Protein AF-0000000074163411 (afdb_homodimer)

Sequence (350 aa):
MPPICDAILRRRAIKQYTKESVSIEAIEYLRKVAVAIPTGHNTRHTEFAFVTNPRIIKTISQAKGEKAEYMQHAKLLIVVMGIQNDGVTSIATDMSIAAAMIQLACSDFGLACSWEQFYGRKNVYGEDSERIVLDVLRLLNSPNRRVLCALAIGYPAVQMPPADMHENGRIYMIEMPPICDAILRRRAIKQYTKESVSIEAIEYLRKVAVAIPTGHNTRHTEFAFVTNPRIIKTISQAKGEKAEYMQHAKLLIVVMGIQNDGVTSIATDMSIAAAMIQLACSDFGLACSWEQFYGRKNVYGEDSERIVLDVLRLLNSPNRRVLCALAIGYPAVQMPPADMHENGRIYMIE

Foldseek 3Di:
DPLLVVLVQQADQFLAFDQDADDPVLVVVLVVVLQVFADVVRPSFKDKDKDQDLVLQCQLLPLAHDVSNSLSSFRIKIWIKGFDDPPRPPGLVSSVSSLVVSQSSLVVRQKHKHKAFQFPHAHPVRHRSQCSNCVSVVNVPHVRMGTGIMIRMHHHPDGDGGDDDDCPVVDDDDD/DPLLVVLVQQADQFLAFDQDADDPVLVVVLVVVLQVFADVVRPSFKDKDKDQDLVLQCQLLPLAHDVSNSLSSFRIKIWIKGFDDPPRPQGLVSSVSSLVVSQSSLVVRQKHKHKAFQFPHAHPVRHRSQCSNCVSVVNVPHVRMGTGIMIGMHHHPDGDGGDDDDCPVVDDDDD

Solvent-accessible surface area (backbone atoms only — not comparable to full-atom values): 18616 Å² total; per-residue (Å²): 125,51,65,50,48,47,48,50,47,50,51,58,76,49,70,49,45,39,90,56,69,68,52,69,67,55,53,52,52,52,52,55,37,62,45,42,48,72,36,75,91,66,62,68,46,56,31,36,37,42,35,53,29,60,69,58,40,38,55,51,15,58,40,50,35,79,87,39,44,54,39,43,56,36,42,32,33,42,34,37,24,31,50,62,47,92,85,57,84,48,61,63,41,33,42,24,30,41,50,39,52,50,48,55,35,34,48,66,70,62,32,27,47,24,84,43,83,24,55,93,35,56,18,93,85,67,45,56,19,34,57,48,45,28,51,77,68,70,55,61,88,43,87,44,55,44,36,45,32,37,35,28,24,23,36,54,62,68,85,72,77,54,65,89,66,58,58,85,82,29,64,43,82,42,106,126,51,65,50,48,47,49,49,45,51,50,59,76,48,70,47,45,40,90,56,70,69,51,68,67,55,54,52,51,51,53,55,36,62,45,44,48,72,37,75,91,68,62,68,46,56,30,37,37,42,35,54,29,61,69,59,41,37,55,52,15,58,39,49,37,78,88,39,45,55,39,43,57,35,42,33,34,43,33,38,25,32,50,61,48,92,86,57,83,50,60,63,41,32,41,24,30,41,52,39,52,50,48,55,36,34,49,64,69,63,33,28,46,23,84,44,82,24,56,92,34,56,19,91,84,66,45,55,22,34,58,49,46,27,51,77,70,70,54,60,88,45,86,45,54,44,36,45,32,37,35,29,24,22,36,54,62,68,86,72,77,55,64,88,68,57,58,84,83,30,65,43,81,42,107

Secondary structure (DSSP, 8-state):
--HHHHHHHH------B-SPPPPHHHHHHHHHHHHHS--GGG---EEEEEE--HHHHHHHHTTT-GGGGGGGG-SEEEEEEEE--TT---HHHHHHHHHHHHHHHHGGGT-EEEEEE-TT-B-TTS-BHHHHHHHHTT-TT-TTEEEEEEEEEE-BSS--PPPPP--TT-EEEE-/--HHHHHHHH------B-SPPPPHHHHHHHHHHHHHS--GGG---EEEEEE--HHHHHHHHTTT-GGGGGGGG-SEEEEEEEE--TT---HHHHHHHHHHHHHHHHHTTT-EEEEEE-TT-B-TTS-BHHHHHHHHTT-TT-TTEEEEEEEEEE-BSS--PPPPP--TT-EEEE-

Structure (mmCIF, N/CA/C/O backbone):
data_AF-0000000074163411-model_v1
#
loop_
_entity.id
_entity.type
_entity.pdbx_description
1 polymer 'Nitroreductase family protein'
#
loop_
_atom_site.group_PDB
_atom_site.id
_atom_site.type_symbol
_atom_site.label_atom_id
_atom_site.label_alt_id
_atom_site.label_comp_id
_atom_site.label_asym_id
_atom_site.label_entity_id
_atom_site.label_seq_id
_atom_site.pdbx_PDB_ins_code
_atom_site.Cartn_x
_atom_site.Cartn_y
_atom_site.Cartn_z
_atom_site.occupancy
_atom_site.B_iso_or_equiv
_atom_site.auth_seq_id
_atom_site.auth_comp_id
_atom_site.auth_asym_id
_atom_site.auth_atom_id
_atom_site.pdbx_PDB_model_num
ATOM 1 N N . MET A 1 1 ? -18.203 -3.188 12.141 1 87.19 1 MET A N 1
ATOM 2 C CA . MET A 1 1 ? -16.828 -2.771 11.93 1 87.19 1 MET A CA 1
ATOM 3 C C . MET A 1 1 ? -16.641 -2.199 10.531 1 87.19 1 MET A C 1
ATOM 5 O O . MET A 1 1 ? -17.219 -2.697 9.562 1 87.19 1 MET A O 1
ATOM 9 N N . PRO A 1 2 ? -15.977 -1.047 10.367 1 95.94 2 PRO A N 1
ATOM 10 C CA . PRO A 1 2 ? -15.742 -0.497 9.031 1 95.94 2 PRO A CA 1
ATOM 11 C C . PRO A 1 2 ? -15.062 -1.492 8.094 1 95.94 2 PRO A C 1
ATOM 13 O O . PRO A 1 2 ? -14.078 -2.131 8.484 1 95.94 2 PRO A O 1
ATOM 16 N N . PRO A 1 3 ? -15.602 -1.728 6.93 1 97 3 PRO A N 1
ATOM 17 C CA . PRO A 1 3 ? -15.203 -2.859 6.094 1 97 3 PRO A CA 1
ATOM 18 C C . PRO A 1 3 ? -13.703 -2.871 5.797 1 97 3 PRO A C 1
ATOM 20 O O . PRO A 1 3 ? -13.086 -3.936 5.773 1 97 3 PRO A O 1
ATOM 23 N N . ILE A 1 4 ? -13.109 -1.772 5.484 1 98.44 4 ILE A N 1
ATOM 24 C CA . ILE A 1 4 ? -11.695 -1.737 5.121 1 98.44 4 ILE A CA 1
ATOM 25 C C . ILE A 1 4 ? -10.836 -1.976 6.359 1 98.44 4 ILE A C 1
ATOM 27 O O . ILE A 1 4 ? -9.875 -2.742 6.316 1 98.44 4 ILE A O 1
ATOM 31 N N . CYS A 1 5 ? -11.148 -1.343 7.488 1 97.94 5 CYS A N 1
ATOM 32 C CA . CYS A 1 5 ? -10.453 -1.613 8.742 1 97.94 5 CYS A CA 1
ATOM 33 C C . CYS A 1 5 ? -10.523 -3.094 9.094 1 97.94 5 CYS A C 1
ATOM 35 O O . CYS A 1 5 ? -9.523 -3.691 9.492 1 97.94 5 CYS A O 1
ATOM 37 N N . ASP A 1 6 ? -11.695 -3.629 8.883 1 97.06 6 ASP A N 1
ATOM 38 C CA . ASP A 1 6 ? -11.883 -5.047 9.18 1 97.06 6 ASP A CA 1
ATOM 39 C C . ASP A 1 6 ? -10.961 -5.91 8.312 1 97.06 6 ASP A C 1
ATOM 41 O O . ASP A 1 6 ? -10.344 -6.859 8.812 1 97.06 6 ASP A O 1
ATOM 45 N N . ALA A 1 7 ? -10.898 -5.602 7.02 1 97.56 7 ALA A N 1
ATOM 46 C CA . ALA A 1 7 ? -10.039 -6.344 6.098 1 97.56 7 ALA A CA 1
ATOM 47 C C . ALA A 1 7 ? -8.578 -6.285 6.543 1 97.56 7 ALA A C 1
ATOM 49 O O . ALA A 1 7 ? -7.863 -7.285 6.48 1 97.56 7 ALA A O 1
ATOM 50 N N . ILE A 1 8 ? -8.094 -5.109 7.008 1 97.56 8 ILE A N 1
ATOM 51 C CA . ILE A 1 8 ? -6.711 -4.938 7.441 1 97.56 8 ILE A CA 1
ATOM 52 C C . ILE A 1 8 ? -6.473 -5.723 8.727 1 97.56 8 ILE A C 1
ATOM 54 O O . ILE A 1 8 ? -5.465 -6.418 8.859 1 97.56 8 ILE A O 1
ATOM 58 N N . LEU A 1 9 ? -7.383 -5.703 9.648 1 95.88 9 LEU A N 1
ATOM 59 C CA . LEU A 1 9 ? -7.219 -6.316 10.961 1 95.88 9 LEU A CA 1
ATOM 60 C C . LEU A 1 9 ? -7.266 -7.84 10.859 1 95.88 9 LEU A C 1
ATOM 62 O O . LEU A 1 9 ? -6.641 -8.539 11.656 1 95.88 9 LEU A O 1
ATOM 66 N N . ARG A 1 10 ? -7.93 -8.336 9.844 1 95.06 10 ARG A N 1
ATOM 67 C CA . ARG A 1 10 ? -8.109 -9.781 9.727 1 95.06 10 ARG A CA 1
ATOM 68 C C . ARG A 1 10 ? -7.125 -10.367 8.719 1 95.06 10 ARG A C 1
ATOM 70 O O . ARG A 1 10 ? -7.059 -11.594 8.547 1 95.06 10 ARG A O 1
ATOM 77 N N . ARG A 1 11 ? -6.449 -9.508 8.07 1 94.81 11 ARG A N 1
ATOM 78 C CA . ARG A 1 11 ? -5.539 -9.969 7.023 1 94.81 11 ARG A CA 1
ATOM 79 C C . ARG A 1 11 ? -4.48 -10.906 7.594 1 94.81 11 ARG A C 1
ATOM 81 O O . ARG A 1 11 ? -3.895 -10.625 8.641 1 94.81 11 ARG A O 1
ATOM 88 N N . ARG A 1 12 ? -4.219 -11.992 6.914 1 95.56 12 ARG A N 1
ATOM 89 C CA . ARG A 1 12 ? -3.146 -12.953 7.148 1 95.56 12 ARG A CA 1
ATOM 90 C C . ARG A 1 12 ? -2.51 -13.398 5.836 1 95.56 12 ARG A C 1
ATOM 92 O O . ARG A 1 12 ? -3.178 -13.445 4.801 1 95.56 12 ARG A O 1
ATOM 99 N N . ALA A 1 13 ? -1.244 -13.672 5.945 1 95.31 13 ALA A N 1
ATOM 100 C CA . ALA A 1 13 ? -0.595 -14.281 4.785 1 95.31 13 ALA A CA 1
ATOM 101 C C . ALA A 1 13 ? -0.875 -15.781 4.723 1 95.31 13 ALA A C 1
ATOM 103 O O . ALA A 1 13 ? -0.043 -16.594 5.137 1 95.31 13 ALA A O 1
ATOM 104 N N . ILE A 1 14 ? -1.992 -16.094 4.25 1 97.25 14 ILE A N 1
ATOM 105 C CA . ILE A 1 14 ? -2.391 -17.484 4.078 1 97.25 14 ILE A CA 1
ATOM 106 C C . ILE A 1 14 ? -1.787 -18.047 2.791 1 97.25 14 ILE A C 1
ATOM 108 O O . ILE A 1 14 ? -2.049 -17.531 1.702 1 97.25 14 ILE A O 1
ATOM 112 N N . LYS A 1 15 ? -1.061 -19.141 2.922 1 97.44 15 LYS A N 1
ATOM 113 C CA . LYS A 1 15 ? -0.303 -19.656 1.785 1 97.44 15 LYS A CA 1
ATOM 114 C C . LYS A 1 15 ? -0.806 -21.031 1.371 1 97.44 15 LYS A C 1
ATOM 116 O O . LYS A 1 15 ? -0.132 -21.75 0.626 1 97.44 15 LYS A O 1
ATOM 121 N N . GLN A 1 16 ? -1.926 -21.406 1.931 1 98 16 GLN A N 1
ATOM 122 C CA . GLN A 1 16 ? -2.658 -22.609 1.547 1 98 16 GLN A CA 1
ATOM 123 C C . GLN A 1 16 ? -3.994 -22.25 0.899 1 98 16 GLN A C 1
ATOM 125 O O . GLN A 1 16 ? -4.816 -21.562 1.5 1 98 16 GLN A O 1
ATOM 130 N N . TYR A 1 17 ? -4.266 -22.859 -0.253 1 98.44 17 TYR A N 1
ATOM 131 C CA . TYR A 1 17 ? -5.441 -22.469 -1.025 1 98.44 17 TYR A CA 1
ATOM 132 C C . TYR A 1 17 ? -6.293 -23.672 -1.376 1 98.44 17 TYR A C 1
ATOM 134 O O . TYR A 1 17 ? -5.773 -24.797 -1.502 1 98.44 17 TYR A O 1
ATOM 142 N N . THR A 1 18 ? -7.539 -23.469 -1.469 1 98.5 18 THR A N 1
ATOM 143 C CA . THR A 1 18 ? -8.406 -24.516 -2.01 1 98.5 18 THR A CA 1
ATOM 144 C C . THR A 1 18 ? -8.164 -24.688 -3.506 1 98.5 18 THR A C 1
ATOM 146 O O . THR A 1 18 ? -7.379 -23.953 -4.105 1 98.5 18 THR A O 1
ATOM 149 N N . LYS A 1 19 ? -8.875 -25.656 -4.109 1 98 19 LYS A N 1
ATOM 150 C CA . LYS A 1 19 ? -8.727 -25.922 -5.539 1 98 19 LYS A CA 1
ATOM 151 C C . LYS A 1 19 ? -9.68 -25.047 -6.355 1 98 19 LYS A C 1
ATOM 153 O O . LYS A 1 19 ? -9.648 -25.078 -7.586 1 98 19 LYS A O 1
ATOM 158 N N . GLU A 1 20 ? -10.477 -24.266 -5.68 1 98.12 20 GLU A N 1
ATOM 159 C CA . GLU A 1 20 ? -11.453 -23.422 -6.359 1 98.12 20 GLU A CA 1
ATOM 160 C C . GLU A 1 20 ? -10.766 -22.297 -7.133 1 98.12 20 GLU A C 1
ATOM 162 O O . GLU A 1 20 ? -9.875 -21.625 -6.602 1 98.12 20 GLU A O 1
ATOM 167 N N . SER A 1 21 ? -11.148 -22.156 -8.414 1 98.19 21 SER A N 1
ATOM 168 C CA . SER A 1 21 ? -10.602 -21.078 -9.219 1 98.19 21 SER A CA 1
ATOM 169 C C . SER A 1 21 ? -11.117 -19.719 -8.734 1 98.19 21 SER A C 1
ATOM 171 O O . SER A 1 21 ? -12.227 -19.625 -8.203 1 98.19 21 SER A O 1
ATOM 173 N N . VAL A 1 22 ? -10.32 -18.688 -8.891 1 98.62 22 VAL A N 1
ATOM 174 C CA . VAL A 1 22 ? -10.789 -17.344 -8.617 1 98.62 22 VAL A CA 1
ATOM 175 C C . VAL A 1 22 ? -11.898 -16.969 -9.602 1 98.62 22 VAL A C 1
ATOM 177 O O . VAL A 1 22 ? -11.789 -17.219 -10.805 1 98.62 22 VAL A O 1
ATOM 180 N N . SER A 1 23 ? -12.93 -16.391 -9.117 1 98.25 23 SER A N 1
ATOM 181 C CA . SER A 1 23 ? -14.086 -16.094 -9.961 1 98.25 23 SER A CA 1
ATOM 182 C C . SER A 1 23 ? -13.734 -15.055 -11.023 1 98.25 23 SER A C 1
ATOM 184 O O . SER A 1 23 ? -12.883 -14.195 -10.805 1 98.25 23 SER A O 1
ATOM 186 N N . ILE A 1 24 ? -14.438 -15.109 -12.125 1 97.5 24 ILE A N 1
ATOM 187 C CA . ILE A 1 24 ? -14.258 -14.148 -13.211 1 97.5 24 ILE A CA 1
ATOM 188 C C . ILE A 1 24 ? -14.594 -12.742 -12.719 1 97.5 24 ILE A C 1
ATOM 190 O O . ILE A 1 24 ? -13.906 -11.781 -13.062 1 97.5 24 ILE A O 1
ATOM 194 N N . GLU A 1 25 ? -15.617 -12.672 -11.93 1 98 25 GLU A N 1
ATOM 195 C CA . GLU A 1 25 ? -16.016 -11.383 -11.359 1 98 25 GLU A CA 1
ATOM 196 C C . GLU A 1 25 ? -14.883 -10.766 -10.547 1 98 25 GLU A C 1
ATOM 198 O O . GLU A 1 25 ? -14.578 -9.586 -10.695 1 98 25 GLU A O 1
ATOM 203 N N . ALA A 1 26 ? -14.266 -11.555 -9.695 1 98.5 26 ALA A N 1
ATOM 204 C CA . ALA A 1 26 ? -13.148 -11.078 -8.883 1 98.5 26 ALA A CA 1
ATOM 205 C C . ALA A 1 26 ? -12 -10.594 -9.758 1 98.5 26 ALA A C 1
ATOM 207 O O . ALA A 1 26 ? -11.461 -9.5 -9.539 1 98.5 26 ALA A O 1
ATOM 208 N N . ILE A 1 27 ? -11.648 -11.352 -10.773 1 98.25 27 ILE A N 1
ATOM 209 C CA . ILE A 1 27 ? -10.547 -11.008 -11.656 1 98.25 27 ILE A CA 1
ATOM 210 C C . ILE A 1 27 ? -10.852 -9.695 -12.383 1 98.25 27 ILE A C 1
ATOM 212 O O . ILE A 1 27 ? -9.984 -8.828 -12.492 1 98.25 27 ILE A O 1
ATOM 216 N N . GLU A 1 28 ? -12.078 -9.531 -12.828 1 96.44 28 GLU A N 1
ATOM 217 C CA . GLU A 1 28 ? -12.469 -8.32 -13.539 1 96.44 28 GLU A CA 1
ATOM 218 C C . GLU A 1 28 ? -12.375 -7.094 -12.633 1 96.44 28 GLU A C 1
ATOM 220 O O . GLU A 1 28 ? -11.875 -6.047 -13.047 1 96.44 28 GLU A O 1
ATOM 225 N N . TYR A 1 29 ? -12.852 -7.23 -11.43 1 97.06 29 TYR A N 1
ATOM 226 C CA . TYR A 1 29 ? -12.773 -6.121 -10.484 1 97.06 29 TYR A CA 1
ATOM 227 C C . TYR A 1 29 ? -11.32 -5.805 -10.141 1 97.06 29 TYR A C 1
ATOM 229 O O . TYR A 1 29 ? -10.945 -4.637 -10.031 1 97.06 29 TYR A O 1
ATOM 237 N N . LEU A 1 30 ? -10.508 -6.836 -9.953 1 98.06 30 LEU A N 1
ATOM 238 C CA . LEU A 1 30 ? -9.102 -6.617 -9.625 1 98.06 30 LEU A CA 1
ATOM 239 C C . LEU A 1 30 ? -8.375 -5.93 -10.781 1 98.06 30 LEU A C 1
ATOM 241 O O . LEU A 1 30 ? -7.484 -5.105 -10.555 1 98.06 30 LEU A O 1
ATOM 245 N N . ARG A 1 31 ? -8.75 -6.227 -11.992 1 96.56 31 ARG A N 1
ATOM 246 C CA . ARG A 1 31 ? -8.211 -5.531 -13.156 1 96.56 31 ARG A CA 1
ATOM 247 C C . ARG A 1 31 ? -8.602 -4.059 -13.148 1 96.56 31 ARG A C 1
ATOM 249 O O . ARG A 1 31 ? -7.766 -3.188 -13.391 1 96.56 31 ARG A O 1
ATOM 256 N N . LYS A 1 32 ? -9.836 -3.824 -12.859 1 94.81 32 LYS A N 1
ATOM 257 C CA . LYS A 1 32 ? -10.336 -2.453 -12.82 1 94.81 32 LYS A CA 1
ATOM 258 C C . LYS A 1 32 ? -9.609 -1.63 -11.766 1 94.81 32 LYS A C 1
ATOM 260 O O . LYS A 1 32 ? -9.227 -0.485 -12.016 1 94.81 32 LYS A O 1
ATOM 265 N N . VAL A 1 33 ? -9.406 -2.232 -10.609 1 95.88 33 VAL A N 1
ATOM 266 C CA . VAL A 1 33 ? -8.781 -1.463 -9.539 1 95.88 33 VAL A CA 1
ATOM 267 C C . VAL A 1 33 ? -7.297 -1.257 -9.844 1 95.88 33 VAL A C 1
ATOM 269 O O . VAL A 1 33 ? -6.727 -0.212 -9.523 1 95.88 33 VAL A O 1
ATOM 272 N N . ALA A 1 34 ? -6.66 -2.254 -10.461 1 96.62 34 ALA A N 1
ATOM 273 C CA . ALA A 1 34 ? -5.242 -2.137 -10.789 1 96.62 34 ALA A CA 1
ATOM 274 C C . ALA A 1 34 ? -4.973 -0.895 -11.633 1 96.62 34 ALA A C 1
ATOM 276 O O . ALA A 1 34 ? -3.998 -0.178 -11.406 1 96.62 34 ALA A O 1
ATOM 277 N N . VAL A 1 35 ? -5.84 -0.516 -12.539 1 91.88 35 VAL A N 1
ATOM 278 C CA . VAL A 1 35 ? -5.625 0.585 -13.477 1 91.88 35 VAL A CA 1
ATOM 279 C C . VAL A 1 35 ? -5.969 1.91 -12.797 1 91.88 35 VAL A C 1
ATOM 281 O O . VAL A 1 35 ? -5.547 2.975 -13.25 1 91.88 35 VAL A O 1
ATOM 284 N N . ALA A 1 36 ? -6.703 1.808 -11.727 1 94.44 36 ALA A N 1
ATOM 285 C CA . ALA A 1 36 ? -7.168 3.018 -11.055 1 94.44 36 ALA A CA 1
ATOM 286 C C . ALA A 1 36 ? -6.207 3.432 -9.945 1 94.44 36 ALA A C 1
ATOM 288 O O . ALA A 1 36 ? -6.301 4.543 -9.422 1 94.44 36 ALA A O 1
ATOM 289 N N . ILE A 1 37 ? -5.34 2.576 -9.57 1 94.75 37 ILE A N 1
ATOM 290 C CA . ILE A 1 37 ? -4.465 2.822 -8.43 1 94.75 37 ILE A CA 1
ATOM 291 C C . ILE A 1 37 ? -3.498 3.957 -8.758 1 94.75 37 ILE A C 1
ATOM 293 O O . ILE A 1 37 ? -2.973 4.031 -9.875 1 94.75 37 ILE A O 1
ATOM 297 N N . PRO A 1 38 ? -3.244 4.863 -7.855 1 94.12 38 PRO A N 1
ATOM 298 C CA . PRO A 1 38 ? -2.473 6.082 -8.109 1 94.12 38 PRO A CA 1
ATOM 299 C C . PRO A 1 38 ? -0.981 5.809 -8.289 1 94.12 38 PRO A C 1
ATOM 301 O O . PRO A 1 38 ? -0.471 4.801 -7.797 1 94.12 38 PRO A O 1
ATOM 304 N N . THR A 1 39 ? -0.33 6.641 -9.039 1 93.62 39 THR A N 1
ATOM 305 C CA . THR A 1 39 ? 1.121 6.77 -9.125 1 93.62 39 THR A CA 1
ATOM 306 C C . THR A 1 39 ? 1.55 8.219 -8.891 1 93.62 39 THR A C 1
ATOM 308 O O . THR A 1 39 ? 0.748 9.141 -9.055 1 93.62 39 THR A O 1
ATOM 311 N N . GLY A 1 40 ? 2.742 8.336 -8.352 1 92.56 40 GLY A N 1
ATOM 312 C CA . GLY A 1 40 ? 3.268 9.688 -8.219 1 92.56 40 GLY A CA 1
ATOM 313 C C . GLY A 1 40 ? 3.164 10.5 -9.5 1 92.56 40 GLY A C 1
ATOM 314 O O . GLY A 1 40 ? 3.498 10.008 -10.578 1 92.56 40 GLY A O 1
ATOM 315 N N . HIS A 1 41 ? 2.607 11.672 -9.328 1 89.25 41 HIS A N 1
ATOM 316 C CA . HIS A 1 41 ? 2.496 12.625 -10.43 1 89.25 41 HIS A CA 1
ATOM 317 C C . HIS A 1 41 ? 1.652 12.055 -11.57 1 89.25 41 HIS A C 1
ATOM 319 O O . HIS A 1 41 ? 1.822 12.438 -12.727 1 89.25 41 HIS A O 1
ATOM 325 N N . ASN A 1 42 ? 0.915 11.008 -11.258 1 90.06 42 ASN A N 1
ATOM 326 C CA . ASN A 1 42 ? 0.027 10.359 -12.219 1 90.06 42 ASN A CA 1
ATOM 327 C C . ASN A 1 42 ? 0.787 9.883 -13.445 1 90.06 42 ASN A C 1
ATOM 329 O O . ASN A 1 42 ? 0.287 9.984 -14.57 1 90.06 42 ASN A O 1
ATOM 333 N N . THR A 1 43 ? 1.968 9.367 -13.234 1 90.94 43 THR A N 1
ATOM 334 C CA . THR A 1 43 ? 2.795 8.891 -14.336 1 90.94 43 THR A CA 1
ATOM 335 C C . THR A 1 43 ? 2.246 7.582 -14.898 1 90.94 43 THR A C 1
ATOM 337 O O . THR A 1 43 ? 2.564 7.203 -16.031 1 90.94 43 THR A O 1
ATOM 340 N N . ARG A 1 44 ? 1.518 6.828 -14.203 1 92.88 44 ARG A N 1
ATOM 341 C CA . ARG A 1 44 ? 0.861 5.59 -14.617 1 92.88 44 ARG A CA 1
ATOM 342 C C . ARG A 1 44 ? 1.867 4.609 -15.211 1 92.88 44 ARG A C 1
ATOM 344 O O . ARG A 1 44 ? 1.619 4.016 -16.266 1 92.88 44 ARG A O 1
ATOM 351 N N . HIS A 1 45 ? 3.008 4.453 -14.438 1 94.69 45 HIS A N 1
ATOM 352 C CA . HIS A 1 45 ? 4.09 3.617 -14.953 1 94.69 45 HIS A CA 1
ATOM 353 C C . HIS A 1 45 ? 3.951 2.178 -14.461 1 94.69 45 HIS A C 1
ATOM 355 O O . HIS A 1 45 ? 4.699 1.298 -14.898 1 94.69 45 HIS A O 1
ATOM 361 N N . THR A 1 46 ? 2.998 1.889 -13.578 1 96.56 46 THR A N 1
ATOM 362 C CA . THR A 1 46 ? 2.848 0.54 -13.047 1 96.56 46 THR A CA 1
ATOM 363 C C . THR A 1 46 ? 2.166 -0.372 -14.062 1 96.56 46 THR A C 1
ATOM 365 O O . THR A 1 46 ? 1.293 0.069 -14.812 1 96.56 46 THR A O 1
ATOM 368 N N . GLU A 1 47 ? 2.584 -1.591 -14.055 1 97.06 47 GLU A N 1
ATOM 369 C CA . GLU A 1 47 ? 2.025 -2.65 -14.891 1 97.06 47 GLU A CA 1
ATOM 370 C C . GLU A 1 47 ? 1.713 -3.895 -14.07 1 97.06 47 GLU A C 1
ATOM 372 O O . GLU A 1 47 ? 2.262 -4.082 -12.977 1 97.06 47 GLU A O 1
ATOM 377 N N . PHE A 1 48 ? 0.841 -4.73 -14.656 1 98.5 48 PHE A N 1
ATOM 378 C CA . PHE A 1 48 ? 0.375 -5.902 -13.922 1 98.5 48 PHE A CA 1
ATOM 379 C C . PHE A 1 48 ? 0.227 -7.102 -14.852 1 98.5 48 PHE A C 1
ATOM 381 O O . PHE A 1 48 ? -0.389 -7 -15.914 1 98.5 48 PHE A O 1
ATOM 388 N N . ALA A 1 49 ? 0.788 -8.172 -14.492 1 98.62 49 ALA A N 1
ATOM 389 C CA . ALA A 1 49 ? 0.517 -9.438 -15.172 1 98.62 49 ALA A CA 1
ATOM 390 C C . ALA A 1 49 ? -0.403 -10.328 -14.336 1 98.62 49 ALA A C 1
ATOM 392 O O . ALA A 1 49 ? -0.058 -10.711 -13.219 1 98.62 49 ALA A O 1
ATOM 393 N N . PHE A 1 50 ? -1.549 -10.547 -14.828 1 98.75 50 PHE A N 1
ATOM 394 C CA . PHE A 1 50 ? -2.477 -11.508 -14.25 1 98.75 50 PHE A CA 1
ATOM 395 C C . PHE A 1 50 ? -2.217 -12.906 -14.805 1 98.75 50 PHE A C 1
ATOM 397 O O . PHE A 1 50 ? -2.424 -13.156 -15.992 1 98.75 50 PHE A O 1
ATOM 404 N N . VAL A 1 51 ? -1.782 -13.82 -13.945 1 98.81 51 VAL A N 1
ATOM 405 C CA . VAL A 1 51 ? -1.368 -15.148 -14.398 1 98.81 51 VAL A CA 1
ATOM 406 C C . VAL A 1 51 ? -2.299 -16.203 -13.812 1 98.81 51 VAL A C 1
ATOM 408 O O . VAL A 1 51 ? -2.359 -16.375 -12.594 1 98.81 51 VAL A O 1
ATOM 411 N N . THR A 1 52 ? -3.006 -16.969 -14.641 1 98.38 52 THR A N 1
ATOM 412 C CA . THR A 1 52 ? -3.855 -18.062 -14.18 1 98.38 52 THR A CA 1
ATOM 413 C C . THR A 1 52 ? -3.352 -19.406 -14.703 1 98.38 52 THR A C 1
ATOM 415 O O . THR A 1 52 ? -3.793 -20.469 -14.258 1 98.38 52 THR A O 1
ATOM 418 N N . ASN A 1 53 ? -2.365 -19.312 -15.664 1 98.12 53 ASN A N 1
ATOM 419 C CA . ASN A 1 53 ? -1.764 -20.531 -16.188 1 98.12 53 ASN A CA 1
ATOM 420 C C . ASN A 1 53 ? -0.953 -21.266 -15.125 1 98.12 53 ASN A C 1
ATOM 422 O O . ASN A 1 53 ? 0.055 -20.75 -14.641 1 98.12 53 ASN A O 1
ATOM 426 N N . PRO A 1 54 ? -1.375 -22.484 -14.766 1 97.69 54 PRO A N 1
ATOM 427 C CA . PRO A 1 54 ? -0.722 -23.188 -13.648 1 97.69 54 PRO A CA 1
ATOM 428 C C . PRO A 1 54 ? 0.749 -23.484 -13.922 1 97.69 54 PRO A C 1
ATOM 430 O O . PRO A 1 54 ? 1.563 -23.5 -13 1 97.69 54 PRO A O 1
ATOM 433 N N . ARG A 1 55 ? 1.106 -23.734 -15.148 1 97.75 55 ARG A N 1
ATOM 434 C CA . ARG A 1 55 ? 2.498 -24.016 -15.484 1 97.75 55 ARG A CA 1
ATOM 435 C C . ARG A 1 55 ? 3.373 -22.781 -15.273 1 97.75 55 ARG A C 1
ATOM 437 O O . ARG A 1 55 ? 4.484 -22.891 -14.75 1 97.75 55 ARG A O 1
ATOM 444 N N . ILE A 1 56 ? 2.883 -21.625 -15.672 1 98.12 56 ILE A N 1
ATOM 445 C CA . ILE A 1 56 ? 3.617 -20.375 -15.516 1 98.12 56 ILE A CA 1
ATOM 446 C C . ILE A 1 56 ? 3.707 -20.016 -14.031 1 98.12 56 ILE A C 1
ATOM 448 O O . ILE A 1 56 ? 4.762 -19.594 -13.555 1 98.12 56 ILE A O 1
ATOM 452 N N . ILE A 1 57 ? 2.623 -20.203 -13.297 1 98.38 57 ILE A N 1
ATOM 453 C CA . ILE A 1 57 ? 2.625 -19.953 -11.859 1 98.38 57 ILE A CA 1
ATOM 454 C C . ILE A 1 57 ? 3.703 -20.797 -11.188 1 98.38 57 ILE A C 1
ATOM 456 O O . ILE A 1 57 ? 4.496 -20.297 -10.391 1 98.38 57 ILE A O 1
ATOM 460 N N . LYS A 1 58 ? 3.746 -22.062 -11.547 1 97.44 58 LYS A N 1
ATOM 461 C CA . LYS A 1 58 ? 4.746 -22.969 -10.984 1 97.44 58 LYS A CA 1
ATOM 462 C C . LYS A 1 58 ? 6.16 -22.5 -11.305 1 97.44 58 LYS A C 1
ATOM 464 O O . LYS A 1 58 ? 7.035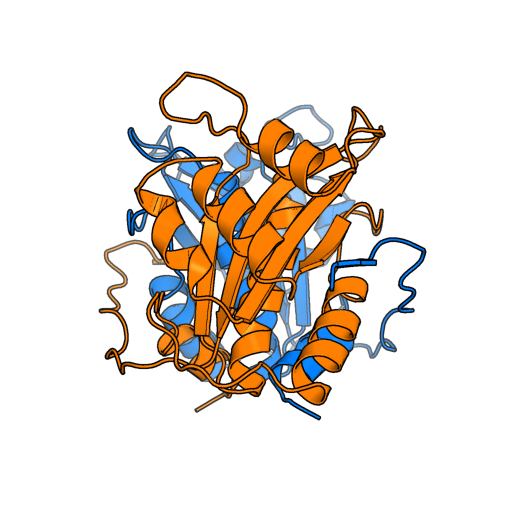 -22.5 -10.438 1 97.44 58 LYS A O 1
ATOM 469 N N . THR A 1 59 ? 6.383 -22.109 -12.523 1 96.62 59 THR A N 1
ATOM 470 C CA . THR A 1 59 ? 7.703 -21.641 -12.945 1 96.62 59 THR A CA 1
ATOM 471 C C . THR A 1 59 ? 8.109 -20.391 -12.164 1 96.62 59 THR A C 1
ATOM 473 O O . THR A 1 59 ? 9.25 -20.297 -11.703 1 96.62 59 THR A O 1
ATOM 476 N N . ILE A 1 60 ? 7.207 -19.438 -11.961 1 97.19 60 ILE A N 1
ATOM 477 C CA . ILE A 1 60 ? 7.488 -18.219 -11.203 1 97.19 60 ILE A CA 1
ATOM 478 C C . ILE A 1 60 ? 7.793 -18.578 -9.75 1 97.19 60 ILE A C 1
ATOM 480 O O . ILE A 1 60 ? 8.672 -17.984 -9.133 1 97.19 60 ILE A O 1
ATOM 484 N N . SER A 1 61 ? 7.078 -19.562 -9.188 1 96.25 61 SER A N 1
ATOM 485 C CA . SER A 1 61 ? 7.258 -19.969 -7.801 1 96.25 61 SER A CA 1
ATOM 486 C C . SER A 1 61 ? 8.672 -20.5 -7.559 1 96.25 61 SER A C 1
ATOM 488 O O . SER A 1 61 ? 9.133 -20.531 -6.418 1 96.25 61 SER A O 1
ATOM 490 N N . GLN A 1 62 ? 9.367 -20.828 -8.602 1 91.88 62 GLN A N 1
ATOM 491 C CA . GLN A 1 62 ? 10.703 -21.406 -8.5 1 91.88 62 GLN A CA 1
ATOM 492 C C . GLN A 1 62 ? 11.773 -20.328 -8.703 1 91.88 62 GLN A C 1
ATOM 494 O O . GLN A 1 62 ? 12.969 -20.609 -8.562 1 91.88 62 GLN A O 1
ATOM 499 N N . ALA A 1 63 ? 11.391 -19.141 -8.992 1 89.31 63 ALA A N 1
ATOM 500 C CA . ALA A 1 63 ? 12.305 -18.078 -9.383 1 89.31 63 ALA A CA 1
ATOM 501 C C . ALA A 1 63 ? 13.18 -17.641 -8.211 1 89.31 63 ALA A C 1
ATOM 503 O O . ALA A 1 63 ? 14.258 -17.062 -8.406 1 89.31 63 ALA A O 1
ATOM 504 N N . LYS A 1 64 ? 12.719 -17.688 -7.031 1 86.44 64 LYS A N 1
ATOM 505 C CA . LYS A 1 64 ? 13.477 -17.188 -5.883 1 86.44 64 LYS A CA 1
ATOM 506 C C . LYS A 1 64 ? 14.047 -18.344 -5.062 1 86.44 64 LYS A C 1
ATOM 508 O O . LYS A 1 64 ? 15.148 -18.234 -4.52 1 86.44 64 LYS A O 1
ATOM 513 N N . GLY A 1 65 ? 13.281 -19.406 -4.902 1 83.69 65 GLY A N 1
ATOM 514 C CA . GLY A 1 65 ? 13.68 -20.516 -4.051 1 83.69 65 GLY A CA 1
ATOM 515 C C . GLY A 1 65 ? 12.539 -21.062 -3.221 1 83.69 65 GLY A C 1
ATOM 516 O O . GLY A 1 65 ? 11.367 -20.844 -3.535 1 83.69 65 GLY A O 1
ATOM 517 N N . GLU A 1 66 ? 12.93 -21.75 -2.162 1 83.19 66 GLU A N 1
ATOM 518 C CA . GLU A 1 66 ? 12 -22.562 -1.387 1 83.19 66 GLU A CA 1
ATOM 519 C C . GLU A 1 66 ? 10.922 -21.703 -0.734 1 83.19 66 GLU A C 1
ATOM 521 O O . GLU A 1 66 ? 9.781 -22.141 -0.591 1 83.19 66 GLU A O 1
ATOM 526 N N . LYS A 1 67 ? 11.266 -20.547 -0.462 1 84.75 67 LYS A N 1
ATOM 527 C CA . LYS A 1 67 ? 10.32 -19.703 0.267 1 84.75 67 LYS A CA 1
ATOM 528 C C . LYS A 1 67 ? 9.148 -19.297 -0.618 1 84.75 67 LYS A C 1
ATOM 530 O O . LYS A 1 67 ? 8.07 -18.969 -0.116 1 84.75 67 LYS A O 1
ATOM 535 N N . ALA A 1 68 ? 9.273 -19.344 -1.876 1 92.94 68 ALA A N 1
ATOM 536 C CA . ALA A 1 68 ? 8.234 -18.906 -2.801 1 92.94 68 ALA A CA 1
ATOM 537 C C . ALA A 1 68 ? 7.477 -20.094 -3.377 1 92.94 68 ALA A C 1
ATOM 539 O O . ALA A 1 68 ? 6.543 -19.922 -4.168 1 92.94 68 ALA A O 1
ATOM 540 N N . GLU A 1 69 ? 7.777 -21.312 -2.949 1 94.19 69 GLU A N 1
ATOM 541 C CA . GLU A 1 69 ? 7.234 -22.531 -3.553 1 94.19 69 GLU A CA 1
ATOM 542 C C . GLU A 1 69 ? 5.727 -22.625 -3.344 1 94.19 69 GLU A C 1
ATOM 544 O O . GLU A 1 69 ? 5.012 -23.172 -4.184 1 94.19 69 GLU A O 1
ATOM 549 N N . TYR A 1 70 ? 5.207 -22.078 -2.244 1 96.44 70 TYR A N 1
ATOM 550 C CA . TYR A 1 70 ? 3.783 -22.156 -1.94 1 96.44 70 TYR A CA 1
ATOM 551 C C . TYR A 1 70 ? 2.953 -21.5 -3.039 1 96.44 70 TYR A C 1
ATOM 553 O O . TYR A 1 70 ? 1.778 -21.828 -3.219 1 96.44 70 TYR A O 1
ATOM 561 N N . MET A 1 71 ? 3.525 -20.625 -3.811 1 98 71 MET A N 1
ATOM 562 C CA . MET A 1 71 ? 2.799 -19.875 -4.832 1 98 71 MET A CA 1
ATOM 563 C C . MET A 1 71 ? 2.242 -20.812 -5.898 1 98 71 MET A C 1
ATOM 565 O O . MET A 1 71 ? 1.265 -20.484 -6.574 1 98 71 MET A O 1
ATOM 569 N N . GLN A 1 72 ? 2.883 -21.969 -6.082 1 97.69 72 GLN A N 1
ATOM 570 C CA . GLN A 1 72 ? 2.461 -22.891 -7.133 1 97.69 72 GLN A CA 1
ATOM 571 C C . GLN A 1 72 ? 1.021 -23.344 -6.922 1 97.69 72 GLN A C 1
ATOM 573 O O . GLN A 1 72 ? 0.366 -23.812 -7.859 1 97.69 72 GLN A O 1
ATOM 578 N N . HIS A 1 73 ? 0.506 -23.172 -5.684 1 97.56 73 HIS A N 1
ATOM 579 C CA . HIS A 1 73 ? -0.84 -23.625 -5.348 1 97.56 73 HIS A CA 1
ATOM 580 C C . HIS A 1 73 ? -1.856 -22.5 -5.527 1 97.56 73 HIS A C 1
ATOM 582 O O . HIS A 1 73 ? -3.064 -22.734 -5.43 1 97.56 73 HIS A O 1
ATOM 588 N N . ALA A 1 74 ? -1.387 -21.297 -5.754 1 98.5 74 ALA A N 1
ATOM 589 C CA . ALA A 1 74 ? -2.293 -20.188 -6.012 1 98.5 74 ALA A CA 1
ATOM 590 C C . ALA A 1 74 ? -3.057 -20.391 -7.316 1 98.5 74 ALA A C 1
ATOM 592 O O . ALA A 1 74 ? -2.607 -21.125 -8.195 1 98.5 74 ALA A O 1
ATOM 593 N N . LYS A 1 75 ? -4.207 -19.75 -7.43 1 98.81 75 LYS A N 1
ATOM 594 C CA . LYS A 1 75 ? -5.031 -19.859 -8.633 1 98.81 75 LYS A CA 1
ATOM 595 C C . LYS A 1 75 ? -4.938 -18.594 -9.477 1 98.81 75 LYS A C 1
ATOM 597 O O . LYS A 1 75 ? -5.371 -18.578 -10.633 1 98.81 75 LYS A O 1
ATOM 602 N N . LEU A 1 76 ? -4.383 -17.594 -8.969 1 98.88 76 LEU A N 1
ATOM 603 C CA . LEU A 1 76 ? -4.059 -16.328 -9.633 1 98.88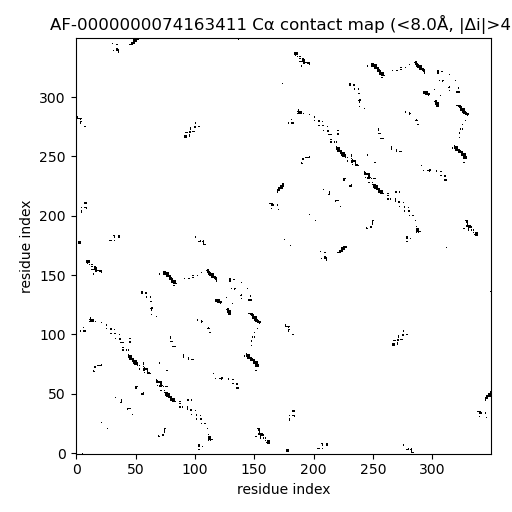 76 LEU A CA 1
ATOM 604 C C . LEU A 1 76 ? -2.795 -15.711 -9.039 1 98.88 76 LEU A C 1
ATOM 606 O O . LEU A 1 76 ? -2.641 -15.648 -7.82 1 98.88 76 LEU A O 1
ATOM 610 N N . LEU A 1 77 ? -1.837 -15.398 -9.867 1 98.88 77 LEU A N 1
ATOM 611 C CA . LEU A 1 77 ? -0.761 -14.492 -9.492 1 98.88 77 LEU A CA 1
ATOM 612 C C . LEU A 1 77 ? -0.943 -13.125 -10.156 1 98.88 77 LEU A C 1
ATOM 614 O O . LEU A 1 77 ? -1.244 -13.047 -11.352 1 98.88 77 LEU A O 1
ATOM 618 N N . ILE A 1 78 ? -0.887 -12.148 -9.406 1 98.88 78 ILE A N 1
ATOM 619 C CA . ILE A 1 78 ? -0.739 -10.812 -9.977 1 98.88 78 ILE A CA 1
ATOM 620 C C . ILE A 1 78 ? 0.684 -10.305 -9.75 1 98.88 78 ILE A C 1
ATOM 622 O O . ILE A 1 78 ? 1.077 -10.023 -8.617 1 98.88 78 ILE A O 1
ATOM 626 N N . VAL A 1 79 ? 1.479 -10.273 -10.797 1 98.88 79 VAL A N 1
ATOM 627 C CA . VAL A 1 79 ? 2.834 -9.734 -10.742 1 98.88 79 VAL A CA 1
ATOM 628 C C . VAL A 1 79 ? 2.797 -8.219 -10.922 1 98.88 79 VAL A C 1
ATOM 630 O O . VAL A 1 79 ? 2.287 -7.723 -11.93 1 98.88 79 VAL A O 1
ATOM 633 N N . VAL A 1 80 ? 3.275 -7.508 -9.984 1 98.81 80 VAL A N 1
ATOM 634 C CA . VAL A 1 80 ? 3.27 -6.051 -10.008 1 98.81 80 VAL A CA 1
ATOM 635 C C . VAL A 1 80 ? 4.602 -5.535 -10.555 1 98.81 80 VAL A C 1
ATOM 637 O O . VAL A 1 80 ? 5.66 -5.824 -9.992 1 98.81 80 VAL A O 1
ATOM 640 N N . MET A 1 81 ? 4.535 -4.766 -11.555 1 98.44 81 MET A N 1
ATOM 641 C CA . MET A 1 81 ? 5.707 -4.285 -12.281 1 98.44 81 MET A CA 1
ATOM 642 C C . MET A 1 81 ? 5.645 -2.773 -12.477 1 98.44 81 MET A C 1
ATOM 644 O O . MET A 1 81 ? 4.629 -2.146 -12.18 1 98.44 81 MET A O 1
ATOM 648 N N . GLY A 1 82 ? 6.699 -2.197 -12.906 1 97.06 82 GLY A N 1
ATOM 649 C CA . GLY A 1 82 ? 6.777 -0.78 -13.219 1 97.06 82 GLY A CA 1
ATOM 650 C C . GLY A 1 82 ? 7.879 -0.45 -14.211 1 97.06 82 GLY A C 1
ATOM 651 O O . GLY A 1 82 ? 8.898 -1.146 -14.273 1 97.06 82 GLY A O 1
ATOM 652 N N . ILE A 1 83 ? 7.668 0.57 -14.969 1 95.88 83 ILE A N 1
ATOM 653 C CA . ILE A 1 83 ? 8.664 1.059 -15.922 1 95.88 83 ILE A CA 1
ATOM 654 C C . ILE A 1 83 ? 9.422 2.234 -15.312 1 95.88 83 ILE A C 1
ATOM 656 O O . ILE A 1 83 ? 8.828 3.268 -14.992 1 95.88 83 ILE A O 1
ATOM 660 N N . GLN A 1 84 ? 10.711 1.993 -15.109 1 94.31 84 GLN A N 1
ATOM 661 C CA . GLN A 1 84 ? 11.562 3.045 -14.562 1 94.31 84 GLN A CA 1
ATOM 662 C C . GLN A 1 84 ? 12.008 4.016 -15.656 1 94.31 84 GLN A C 1
ATOM 664 O O . GLN A 1 84 ? 13.047 3.814 -16.281 1 94.31 84 GLN A O 1
ATOM 669 N N . ASN A 1 85 ? 11.219 4.996 -15.961 1 90.25 85 ASN A N 1
ATOM 670 C CA . ASN A 1 85 ? 11.578 6.051 -16.906 1 90.25 85 ASN A CA 1
ATOM 671 C C . ASN A 1 85 ? 12.047 7.312 -16.172 1 90.25 85 ASN A C 1
ATOM 673 O O . ASN A 1 85 ? 12.031 7.367 -14.945 1 90.25 85 ASN A O 1
ATOM 677 N N . ASP A 1 86 ? 12.438 8.281 -17.078 1 85.31 86 ASP A N 1
ATOM 678 C CA . ASP A 1 86 ? 12.844 9.57 -16.516 1 85.31 86 ASP A CA 1
ATOM 679 C C . ASP A 1 86 ? 11.68 10.242 -15.789 1 85.31 86 ASP A C 1
ATOM 681 O O . ASP A 1 86 ? 10.539 10.188 -16.25 1 85.31 86 ASP A O 1
ATOM 685 N N . GLY A 1 87 ? 11.781 10.625 -14.633 1 86.19 87 GLY A N 1
ATOM 686 C CA . GLY A 1 87 ? 10.742 11.305 -13.875 1 86.19 87 GLY A CA 1
ATOM 687 C C . GLY A 1 87 ? 10.141 10.445 -12.781 1 86.19 87 GLY A C 1
ATOM 688 O O . GLY A 1 87 ? 9.484 10.961 -11.867 1 86.19 87 GLY A O 1
ATOM 689 N N . VAL A 1 88 ? 10.266 9.109 -13.086 1 87.5 88 VAL A N 1
ATOM 690 C CA . VAL A 1 88 ? 9.781 8.211 -12.047 1 87.5 88 VAL A CA 1
ATOM 691 C C . VAL A 1 88 ? 10.82 8.125 -10.922 1 87.5 88 VAL A C 1
ATOM 693 O O . VAL A 1 88 ? 11.852 7.473 -11.078 1 87.5 88 VAL A O 1
ATOM 696 N N . THR A 1 89 ? 10.57 8.766 -9.828 1 88.19 89 THR A N 1
ATOM 697 C CA . THR A 1 89 ? 11.555 8.859 -8.758 1 88.19 89 THR A CA 1
ATOM 698 C C . THR A 1 89 ? 11.133 8.008 -7.562 1 88.19 89 THR A C 1
ATOM 700 O O . THR A 1 89 ? 11.867 7.906 -6.578 1 88.19 89 THR A O 1
ATOM 703 N N . SER A 1 90 ? 10.016 7.367 -7.641 1 93.44 90 SER A N 1
ATOM 704 C CA . SER A 1 90 ? 9.5 6.602 -6.508 1 93.44 90 SER A CA 1
ATOM 705 C C . SER A 1 90 ? 8.906 5.277 -6.965 1 93.44 90 SER A C 1
ATOM 707 O O . SER A 1 90 ? 7.805 4.91 -6.543 1 93.44 90 SER A O 1
ATOM 709 N N . ILE A 1 91 ? 9.57 4.551 -7.789 1 95.62 91 ILE A N 1
ATOM 710 C CA . ILE A 1 91 ? 8.992 3.4 -8.477 1 95.62 91 ILE A CA 1
ATOM 711 C C . ILE A 1 91 ? 8.641 2.318 -7.461 1 95.62 91 ILE A C 1
ATOM 713 O O . ILE A 1 91 ? 7.559 1.728 -7.527 1 95.62 91 ILE A O 1
ATOM 717 N N . ALA A 1 92 ? 9.531 2.057 -6.531 1 96.5 92 ALA A N 1
ATOM 718 C CA . ALA A 1 92 ? 9.25 1.023 -5.535 1 96.5 92 ALA A CA 1
ATOM 719 C C . ALA A 1 92 ? 8.039 1.392 -4.688 1 96.5 92 ALA A C 1
ATOM 721 O O . ALA A 1 92 ? 7.199 0.54 -4.395 1 96.5 92 ALA A O 1
ATOM 722 N N . THR A 1 93 ? 7.977 2.676 -4.316 1 97.88 93 THR A N 1
ATOM 723 C CA . THR A 1 93 ? 6.84 3.162 -3.539 1 97.88 93 THR A CA 1
ATOM 724 C C . THR A 1 93 ? 5.543 3.01 -4.324 1 97.88 93 THR A C 1
ATOM 726 O O . THR A 1 93 ? 4.566 2.453 -3.82 1 97.88 93 THR A O 1
ATOM 729 N N . ASP A 1 94 ? 5.562 3.414 -5.559 1 97.75 94 ASP A N 1
ATOM 730 C CA . ASP A 1 94 ? 4.355 3.379 -6.379 1 97.75 94 ASP A CA 1
ATOM 731 C C . ASP A 1 94 ? 3.889 1.942 -6.605 1 97.75 94 ASP A C 1
ATOM 733 O O . ASP A 1 94 ? 2.695 1.648 -6.5 1 97.75 94 ASP A O 1
ATOM 737 N N . MET A 1 95 ? 4.836 1.07 -6.898 1 98.44 95 MET A N 1
ATOM 738 C CA . MET A 1 95 ? 4.48 -0.335 -7.07 1 98.44 95 MET A CA 1
ATOM 739 C C . MET A 1 95 ? 3.955 -0.93 -5.77 1 98.44 95 MET A C 1
ATOM 741 O O . MET A 1 95 ? 3.041 -1.755 -5.781 1 98.44 95 MET A O 1
ATOM 745 N N . SER A 1 96 ? 4.516 -0.522 -4.656 1 98.69 96 SER A N 1
ATOM 746 C CA . SER A 1 96 ? 4.082 -1.023 -3.357 1 98.69 96 SER A CA 1
ATOM 747 C C . SER A 1 96 ? 2.656 -0.578 -3.041 1 98.69 96 SER A C 1
ATOM 749 O O . SER A 1 96 ? 1.862 -1.354 -2.506 1 98.69 96 SER A O 1
ATOM 751 N N . ILE A 1 97 ? 2.359 0.675 -3.344 1 98.5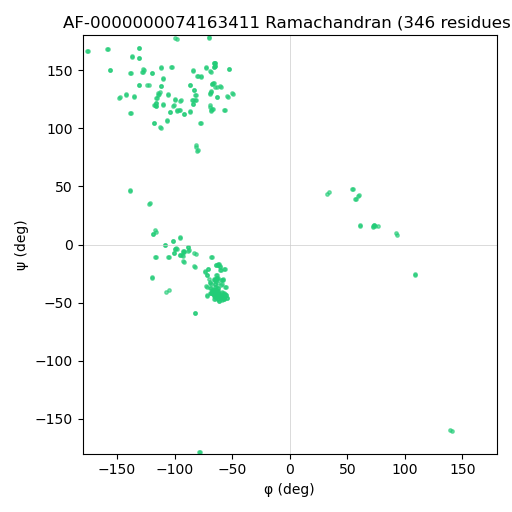6 97 ILE A N 1
ATOM 752 C CA . ILE A 1 97 ? 1.001 1.181 -3.18 1 98.56 97 ILE A CA 1
ATOM 753 C C . ILE A 1 97 ? 0.028 0.322 -3.984 1 98.56 97 ILE A C 1
ATOM 755 O O . ILE A 1 97 ? -0.992 -0.131 -3.459 1 98.56 97 ILE A O 1
ATOM 759 N N . ALA A 1 98 ? 0.392 0.046 -5.195 1 98.44 98 ALA A N 1
ATOM 760 C CA . ALA A 1 98 ? -0.458 -0.75 -6.078 1 98.44 98 ALA A CA 1
ATOM 761 C C . ALA A 1 98 ? -0.682 -2.148 -5.508 1 98.44 98 ALA A C 1
ATOM 763 O O . ALA A 1 98 ? -1.821 -2.609 -5.41 1 98.44 98 ALA A O 1
ATOM 764 N N . ALA A 1 99 ? 0.369 -2.789 -5.102 1 98.81 99 ALA A N 1
ATOM 765 C CA . ALA A 1 99 ? 0.29 -4.148 -4.574 1 98.81 99 ALA A CA 1
ATOM 766 C C . ALA A 1 99 ? -0.549 -4.191 -3.299 1 98.81 99 ALA A C 1
ATOM 768 O O . ALA A 1 99 ? -1.375 -5.094 -3.125 1 98.81 99 ALA A O 1
ATOM 769 N N . ALA A 1 100 ? -0.336 -3.229 -2.434 1 98.75 100 ALA A N 1
ATOM 770 C CA . ALA A 1 100 ? -1.053 -3.191 -1.161 1 98.75 100 ALA A CA 1
ATOM 771 C C . ALA A 1 100 ? -2.553 -3.016 -1.383 1 98.75 100 ALA A C 1
ATOM 773 O O . ALA A 1 100 ? -3.365 -3.68 -0.735 1 98.75 100 ALA A O 1
ATOM 774 N N . MET A 1 101 ? -2.936 -2.123 -2.275 1 98.62 101 MET A N 1
ATOM 775 C CA . MET A 1 101 ? -4.352 -1.863 -2.52 1 98.62 101 MET A CA 1
ATOM 776 C C . MET A 1 101 ? -5.012 -3.059 -3.197 1 98.62 101 MET A C 1
ATOM 778 O O . MET A 1 101 ? -6.148 -3.41 -2.873 1 98.62 101 MET A O 1
ATOM 782 N N . ILE A 1 102 ? -4.305 -3.723 -4.094 1 98.75 102 ILE A N 1
ATOM 783 C CA . ILE A 1 102 ? -4.828 -4.934 -4.711 1 98.75 102 ILE A CA 1
ATOM 784 C C . ILE A 1 102 ? -5.004 -6.02 -3.652 1 98.75 102 ILE A C 1
ATOM 786 O O . ILE A 1 102 ? -6.02 -6.715 -3.631 1 98.75 102 ILE A O 1
ATOM 790 N N . GLN A 1 103 ? -4.012 -6.172 -2.803 1 98.69 103 GLN A N 1
ATOM 791 C CA . GLN A 1 103 ? -4.105 -7.152 -1.726 1 98.69 103 GLN A CA 1
ATOM 792 C C . GLN A 1 103 ? -5.367 -6.938 -0.895 1 98.69 103 GLN A C 1
ATOM 794 O O . GLN A 1 103 ? -6.102 -7.887 -0.614 1 98.69 103 GLN A O 1
ATOM 799 N N . LEU A 1 104 ? -5.629 -5.703 -0.539 1 98.5 104 LEU A N 1
ATOM 800 C CA . LEU A 1 104 ? -6.828 -5.434 0.242 1 98.5 104 LEU A CA 1
ATOM 801 C C . LEU A 1 104 ? -8.086 -5.715 -0.577 1 98.5 104 LEU A C 1
ATOM 803 O O . LEU A 1 104 ? -9.07 -6.23 -0.049 1 98.5 104 LEU A O 1
ATOM 807 N N . ALA A 1 105 ? -8.07 -5.371 -1.858 1 98.56 105 ALA A N 1
ATOM 808 C CA . ALA A 1 105 ? -9.227 -5.582 -2.721 1 98.56 105 ALA A CA 1
ATOM 809 C C . ALA A 1 105 ? -9.602 -7.062 -2.783 1 98.56 105 ALA A C 1
ATOM 811 O O . ALA A 1 105 ? -10.773 -7.41 -2.943 1 98.56 105 ALA A O 1
ATOM 812 N N . CYS A 1 106 ? -8.633 -7.941 -2.65 1 98.69 106 CYS A N 1
ATOM 813 C CA . CYS A 1 106 ? -8.883 -9.375 -2.66 1 98.69 106 CYS A CA 1
ATOM 814 C C . CYS A 1 106 ? -9.859 -9.773 -1.562 1 98.69 106 CYS A C 1
ATOM 816 O O . CYS A 1 106 ? -10.641 -10.711 -1.729 1 98.69 106 CYS A O 1
ATOM 818 N N . SER A 1 107 ? -9.883 -9.047 -0.446 1 97.81 107 SER A N 1
ATOM 819 C CA . SER A 1 107 ? -10.742 -9.359 0.69 1 97.81 107 SER A CA 1
ATOM 820 C C . SER A 1 107 ? -12.211 -9.227 0.325 1 97.81 107 SER A C 1
ATOM 822 O O . SER A 1 107 ? -13.062 -9.922 0.885 1 97.81 107 SER A O 1
ATOM 824 N N . ASP A 1 108 ? -12.516 -8.336 -0.608 1 98.31 108 ASP A N 1
ATOM 825 C CA . ASP A 1 108 ? -13.891 -8.141 -1.062 1 98.31 108 ASP A CA 1
ATOM 826 C C . ASP A 1 108 ? -14.484 -9.445 -1.589 1 98.31 108 ASP A C 1
ATOM 828 O O . ASP A 1 108 ? -15.711 -9.602 -1.622 1 98.31 108 ASP A O 1
ATOM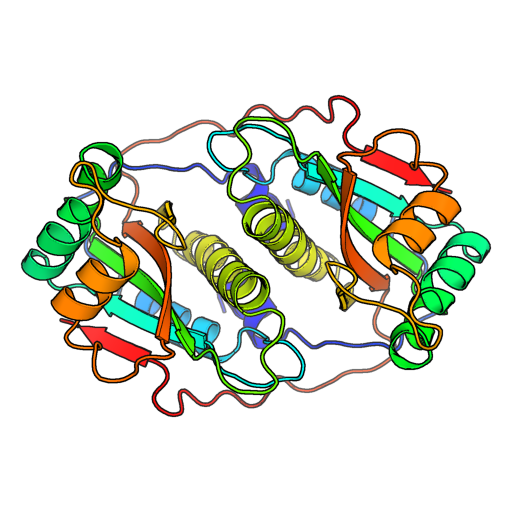 832 N N . PHE A 1 109 ? -13.648 -10.367 -1.958 1 98.38 109 PHE A N 1
ATOM 833 C CA . PHE A 1 109 ? -14.102 -11.578 -2.645 1 98.38 109 PHE A CA 1
ATOM 834 C C . PHE A 1 109 ? -13.766 -12.82 -1.832 1 98.38 109 PHE A C 1
ATOM 836 O O . PHE A 1 109 ? -13.812 -13.938 -2.35 1 98.38 109 PHE A O 1
ATOM 843 N N . GLY A 1 110 ? -13.32 -12.609 -0.604 1 97.75 110 GLY A N 1
ATOM 844 C CA . GLY A 1 110 ? -12.961 -13.727 0.255 1 97.75 110 GLY A CA 1
ATOM 845 C C . GLY A 1 110 ? -11.664 -14.406 -0.149 1 97.75 110 GLY A C 1
ATOM 846 O O . GLY A 1 110 ? -11.43 -15.562 0.198 1 97.75 110 GLY A O 1
ATOM 847 N N . LEU A 1 111 ? -10.883 -13.766 -0.946 1 98.69 111 LEU A N 1
ATOM 848 C CA . LEU A 1 111 ? -9.625 -14.32 -1.429 1 98.69 111 LEU A CA 1
ATOM 849 C C . LEU A 1 111 ? -8.492 -14.039 -0.442 1 98.69 111 LEU A C 1
ATOM 851 O O . LEU A 1 111 ? -8.43 -12.953 0.137 1 98.69 111 LEU A O 1
ATOM 855 N N . ALA A 1 112 ? -7.672 -15.07 -0.226 1 98.38 112 ALA A N 1
ATOM 856 C CA . ALA A 1 112 ? -6.379 -14.844 0.417 1 98.38 112 ALA A CA 1
ATOM 857 C C . ALA A 1 112 ? -5.355 -14.312 -0.581 1 98.38 112 ALA A C 1
ATOM 859 O O . ALA A 1 112 ? -5.406 -14.641 -1.768 1 98.38 112 ALA A O 1
ATOM 860 N N . CYS A 1 113 ? -4.535 -13.492 -0.136 1 98.56 113 CYS A N 1
ATOM 861 C CA . CYS A 1 113 ? -3.486 -12.883 -0.947 1 98.56 113 CYS A CA 1
ATOM 862 C C . CYS A 1 113 ? -2.172 -12.82 -0.178 1 98.56 113 CYS A C 1
ATOM 864 O O . CYS A 1 113 ? -2.076 -12.117 0.834 1 98.56 113 CYS A O 1
ATOM 866 N N . SER A 1 114 ? -1.205 -13.547 -0.607 1 98.06 114 SER A N 1
ATOM 867 C CA . SER A 1 114 ? 0.109 -13.547 0.028 1 98.06 114 SER A CA 1
ATOM 868 C C . SER A 1 114 ? 1.153 -12.883 -0.864 1 98.06 114 SER A C 1
ATOM 870 O O . SER A 1 114 ? 1.148 -13.078 -2.082 1 98.06 114 SER A O 1
ATOM 872 N N . TRP A 1 115 ? 2.068 -12.148 -0.251 1 97.75 115 TRP A N 1
ATOM 873 C CA . TRP A 1 115 ? 3.041 -11.289 -0.916 1 97.75 115 TRP A CA 1
ATOM 874 C C . TRP A 1 115 ? 4.398 -11.977 -1.014 1 97.75 115 TRP A C 1
ATOM 876 O O . TRP A 1 115 ? 4.941 -12.445 -0.007 1 97.75 115 TRP A O 1
ATOM 886 N N . GLU A 1 116 ? 4.949 -12.094 -2.182 1 97.12 116 GLU A N 1
ATOM 887 C CA . GLU A 1 116 ? 6.324 -12.531 -2.391 1 97.12 116 GLU A CA 1
ATOM 888 C C . GLU A 1 116 ? 7.156 -11.438 -3.057 1 97.12 116 GLU A C 1
ATOM 890 O O . GLU A 1 116 ? 6.867 -11.023 -4.184 1 97.12 116 GLU A O 1
ATOM 895 N N . GLN A 1 117 ? 8.18 -11 -2.418 1 96.69 117 GLN A N 1
ATOM 896 C CA . GLN A 1 117 ? 9.016 -9.883 -2.857 1 96.69 117 GLN A CA 1
ATOM 897 C C . GLN A 1 117 ? 10.055 -10.344 -3.875 1 96.69 117 GLN A C 1
ATOM 899 O O . GLN A 1 117 ? 10.75 -11.344 -3.656 1 96.69 117 GLN A O 1
ATOM 904 N N . PHE A 1 118 ? 10.195 -9.617 -4.973 1 96.5 118 PHE A N 1
ATOM 905 C CA . PHE A 1 118 ? 11.203 -9.914 -5.98 1 96.5 118 PHE A CA 1
ATOM 906 C C . PHE A 1 118 ? 12.164 -8.742 -6.152 1 96.5 118 PHE A C 1
ATOM 908 O O . PHE A 1 118 ? 13.32 -8.93 -6.535 1 96.5 118 PHE A O 1
ATOM 915 N N . TYR A 1 119 ? 11.758 -7.586 -5.902 1 96.62 119 TYR A N 1
ATOM 916 C CA . TYR A 1 119 ? 12.5 -6.348 -6.133 1 96.62 119 TYR A CA 1
ATOM 917 C C . TYR A 1 119 ? 13.836 -6.371 -5.402 1 96.62 119 TYR A C 1
ATOM 919 O O . TYR A 1 119 ? 13.883 -6.438 -4.172 1 96.62 119 TYR A O 1
ATOM 927 N N . GLY A 1 120 ? 14.836 -6.355 -6.152 1 93.12 120 GLY A N 1
ATOM 928 C CA . GLY A 1 120 ? 16.172 -6.324 -5.586 1 93.12 120 GLY A CA 1
ATOM 929 C C . GLY A 1 120 ? 16.594 -7.641 -4.957 1 93.12 120 GLY A C 1
ATOM 930 O O . GLY A 1 120 ? 17.5 -7.68 -4.133 1 93.12 120 GLY A O 1
ATOM 931 N N . ARG A 1 121 ? 15.898 -8.656 -5.242 1 94.25 121 ARG A N 1
ATOM 932 C CA . ARG A 1 121 ? 16.219 -9.945 -4.645 1 94.25 121 ARG A CA 1
ATOM 933 C C . ARG A 1 121 ? 16.969 -10.844 -5.633 1 94.25 121 ARG A C 1
ATOM 935 O O . ARG A 1 121 ? 16.844 -10.664 -6.848 1 94.25 121 ARG A O 1
ATOM 942 N N . LYS A 1 122 ? 17.75 -11.719 -5.059 1 94 122 LYS A N 1
ATOM 943 C CA . LYS A 1 122 ? 18.453 -12.742 -5.832 1 94 122 LYS A CA 1
ATOM 944 C C . LYS A 1 122 ? 18.047 -14.141 -5.395 1 94 122 LYS A C 1
ATOM 946 O O . LYS A 1 122 ? 17.672 -14.352 -4.242 1 94 122 LYS A O 1
ATOM 951 N N . ASN A 1 123 ? 18.047 -15.047 -6.348 1 92.12 123 ASN A N 1
ATOM 952 C CA . ASN A 1 123 ? 17.781 -16.422 -5.969 1 92.12 123 ASN A CA 1
ATOM 953 C C . ASN A 1 123 ? 19.016 -17.078 -5.352 1 92.12 123 ASN A C 1
ATOM 955 O O . ASN A 1 123 ? 20.016 -16.406 -5.09 1 92.12 123 ASN A O 1
ATOM 959 N N . VAL A 1 124 ? 18.906 -18.359 -4.992 1 88.12 124 VAL A N 1
ATOM 960 C CA . VAL A 1 124 ? 19.938 -19.094 -4.266 1 88.12 124 VAL A CA 1
ATOM 961 C C . VAL A 1 124 ? 21.219 -19.172 -5.105 1 88.12 124 VAL A C 1
ATOM 963 O O . VAL A 1 124 ? 22.297 -19.438 -4.582 1 88.12 124 VAL A O 1
ATOM 966 N N . TYR A 1 125 ? 21.188 -18.938 -6.387 1 92.19 125 TYR A N 1
ATOM 967 C CA . TYR A 1 125 ? 22.328 -19.016 -7.277 1 92.19 125 TYR A CA 1
ATOM 968 C C . TYR A 1 125 ? 22.906 -17.625 -7.551 1 92.19 125 TYR A C 1
ATOM 970 O O . TYR A 1 125 ? 23.844 -17.469 -8.336 1 92.19 125 TYR A O 1
ATOM 978 N N . GLY A 1 126 ? 22.25 -16.641 -7.027 1 93.56 126 GLY A N 1
ATOM 979 C CA . GLY A 1 126 ? 22.75 -15.273 -7.164 1 93.56 126 GLY A CA 1
ATOM 980 C C . GLY A 1 126 ? 22.188 -14.555 -8.375 1 93.56 126 GLY A C 1
ATOM 981 O O . GLY A 1 126 ? 22.625 -13.453 -8.711 1 93.56 126 GLY A O 1
ATOM 982 N N . GLU A 1 127 ? 21.234 -15.148 -8.984 1 94 127 GLU A N 1
ATOM 983 C CA . GLU A 1 127 ? 20.609 -14.539 -10.156 1 94 127 GLU A CA 1
ATOM 984 C C . GLU A 1 127 ? 19.516 -13.547 -9.758 1 94 127 GLU A C 1
ATOM 986 O O . GLU A 1 127 ? 18.828 -13.75 -8.75 1 94 127 GLU A O 1
ATOM 991 N N . ASP A 1 128 ? 19.328 -12.539 -10.57 1 94.62 128 ASP A N 1
ATOM 992 C CA . ASP A 1 128 ? 18.312 -11.516 -10.344 1 94.62 128 ASP A CA 1
ATOM 993 C C . ASP A 1 128 ? 16.906 -12.094 -10.5 1 94.62 128 ASP A C 1
ATOM 995 O O . ASP A 1 128 ? 16.484 -12.445 -11.609 1 94.62 128 ASP A O 1
ATOM 999 N N . SER A 1 129 ? 16.188 -12.094 -9.438 1 95 129 SER A N 1
ATOM 1000 C CA . SER A 1 129 ? 14.883 -12.727 -9.453 1 95 129 SER A CA 1
ATOM 1001 C C . SER A 1 129 ? 13.898 -11.945 -10.312 1 95 129 SER A C 1
ATOM 1003 O O . SER A 1 129 ? 12.992 -12.523 -10.922 1 95 129 SER A O 1
ATOM 1005 N N . GLU A 1 130 ? 14.039 -10.609 -10.344 1 96.5 130 GLU A N 1
ATOM 1006 C CA . GLU A 1 130 ? 13.188 -9.812 -11.219 1 96.5 130 GLU A CA 1
ATOM 1007 C C . GLU A 1 130 ? 13.328 -10.25 -12.672 1 96.5 130 GLU A C 1
ATOM 1009 O O . GLU A 1 130 ? 12.328 -10.438 -13.367 1 96.5 130 GLU A O 1
ATOM 1014 N N . ARG A 1 131 ? 14.516 -10.484 -13.07 1 95.31 131 ARG A N 1
ATOM 1015 C CA . ARG A 1 131 ? 14.797 -10.852 -14.461 1 95.31 131 ARG A CA 1
ATOM 1016 C C . ARG A 1 131 ? 14.227 -12.227 -14.789 1 95.31 131 ARG A C 1
ATOM 1018 O O . ARG A 1 131 ? 13.719 -12.453 -15.891 1 95.31 131 ARG A O 1
ATOM 1025 N N . ILE A 1 132 ? 14.336 -13.125 -13.867 1 95 132 ILE A N 1
ATOM 1026 C CA . ILE A 1 132 ? 13.797 -14.469 -14.062 1 95 132 ILE A CA 1
ATOM 1027 C C . ILE A 1 132 ? 12.297 -14.398 -14.297 1 95 132 ILE A C 1
ATOM 1029 O O . ILE A 1 132 ? 11.773 -15 -15.242 1 95 132 ILE A O 1
ATOM 1033 N N . VAL A 1 133 ? 11.609 -13.586 -13.477 1 97.25 133 VAL A N 1
ATOM 1034 C CA . VAL A 1 133 ? 10.156 -13.461 -13.602 1 97.25 133 VAL A CA 1
ATOM 1035 C C . VAL A 1 133 ? 9.805 -12.82 -14.945 1 97.25 133 VAL A C 1
ATOM 1037 O O . VAL A 1 133 ? 8.914 -13.281 -15.648 1 97.25 133 VAL A O 1
ATOM 1040 N N . LEU A 1 134 ? 10.539 -11.797 -15.281 1 97.31 134 LEU A N 1
ATOM 1041 C CA . LEU A 1 134 ? 10.297 -11.117 -16.547 1 97.31 134 LEU A CA 1
ATOM 1042 C C . LEU A 1 134 ? 10.523 -12.062 -17.734 1 97.31 134 LEU A C 1
ATOM 1044 O O . LEU A 1 134 ? 9.805 -12 -18.719 1 97.31 134 LEU A O 1
ATOM 1048 N N . ASP A 1 135 ? 11.469 -12.898 -17.656 1 96.19 135 ASP A N 1
ATOM 1049 C CA . ASP A 1 135 ? 11.742 -13.883 -18.703 1 96.19 135 ASP A CA 1
ATOM 1050 C C . ASP A 1 135 ? 10.594 -14.875 -18.828 1 96.19 135 ASP A C 1
ATOM 1052 O O . ASP A 1 135 ? 10.109 -15.141 -19.938 1 96.19 135 ASP A O 1
ATOM 1056 N N . VAL A 1 136 ? 10.148 -15.391 -17.688 1 96.5 136 VAL A N 1
ATOM 1057 C CA . VAL A 1 136 ? 9.062 -16.359 -17.656 1 96.5 136 VAL A CA 1
ATOM 1058 C C . VAL A 1 136 ? 7.809 -15.742 -18.281 1 96.5 136 VAL A C 1
ATOM 1060 O O . VAL A 1 136 ? 7.07 -16.422 -19 1 96.5 136 VAL A O 1
ATOM 1063 N N . LEU A 1 137 ? 7.621 -14.438 -18.078 1 97 137 LEU A N 1
ATOM 1064 C CA . LEU A 1 137 ? 6.43 -13.742 -18.562 1 97 137 LEU A CA 1
ATOM 1065 C C . LEU A 1 137 ? 6.629 -13.242 -19.984 1 97 137 LEU A C 1
ATOM 1067 O O . LEU A 1 137 ? 5.711 -12.672 -20.578 1 97 137 LEU A O 1
ATOM 1071 N N . ARG A 1 138 ? 7.836 -13.398 -20.562 1 95.19 138 ARG A N 1
ATOM 1072 C CA . ARG A 1 138 ? 8.203 -12.906 -21.875 1 95.19 138 ARG A CA 1
ATOM 1073 C C . ARG A 1 138 ? 8.062 -11.391 -21.969 1 95.19 138 ARG A C 1
ATOM 1075 O O . ARG A 1 138 ? 7.527 -10.859 -22.938 1 95.19 138 ARG A O 1
ATOM 1082 N N . LEU A 1 139 ? 8.492 -10.727 -20.891 1 93.69 139 LEU A N 1
ATOM 1083 C CA . LEU A 1 139 ? 8.406 -9.273 -20.812 1 93.69 139 LEU A CA 1
ATOM 1084 C C . LEU A 1 139 ? 9.789 -8.656 -20.609 1 93.69 139 LEU A C 1
ATOM 1086 O O . LEU A 1 139 ? 9.93 -7.664 -19.891 1 93.69 139 LEU A O 1
ATOM 1090 N N . LEU A 1 140 ? 10.781 -9.234 -21.203 1 87.06 140 LEU A N 1
ATOM 1091 C CA . LEU A 1 140 ? 12.156 -8.766 -21.047 1 87.06 140 LEU A CA 1
ATOM 1092 C C . LEU A 1 140 ? 12.445 -7.613 -22 1 87.06 140 LEU A C 1
ATOM 1094 O O . LEU A 1 140 ? 13.484 -6.961 -21.891 1 87.06 140 LEU A O 1
ATOM 1098 N N . ASN A 1 141 ? 11.602 -7.348 -22.797 1 84.06 141 ASN A N 1
ATOM 1099 C CA . ASN A 1 141 ? 11.828 -6.414 -23.891 1 84.06 141 ASN A CA 1
ATOM 1100 C C . ASN A 1 141 ? 12 -4.984 -23.391 1 84.06 141 ASN A C 1
ATOM 1102 O O . ASN A 1 141 ? 12.453 -4.109 -24.125 1 84.06 141 ASN A O 1
ATOM 1106 N N . SER A 1 142 ? 11.734 -4.703 -22.172 1 81.5 142 SER A N 1
ATOM 1107 C CA . SER A 1 142 ? 11.906 -3.369 -21.609 1 81.5 142 SER A CA 1
ATOM 1108 C C . SER A 1 142 ? 12.93 -3.373 -20.484 1 81.5 142 SER A C 1
ATOM 1110 O O . SER A 1 142 ? 12.633 -3.803 -19.375 1 81.5 142 SER A O 1
ATOM 1112 N N . PRO A 1 143 ? 14.094 -2.852 -20.844 1 81.81 143 PRO A N 1
ATOM 1113 C CA . PRO A 1 143 ? 15.164 -2.895 -19.828 1 81.81 143 PRO A CA 1
ATOM 1114 C C . PRO A 1 143 ? 14.836 -2.072 -18.594 1 81.81 143 PRO A C 1
ATOM 1116 O O . PRO A 1 143 ? 15.438 -2.279 -17.531 1 81.81 143 PRO A O 1
ATOM 1119 N N . ASN A 1 144 ? 13.93 -1.215 -18.688 1 93.62 144 ASN A N 1
ATOM 1120 C CA . ASN A 1 144 ? 13.617 -0.348 -17.562 1 93.62 144 ASN A CA 1
ATOM 1121 C C . ASN A 1 144 ? 12.461 -0.906 -16.734 1 93.62 144 ASN A C 1
ATOM 1123 O O . ASN A 1 144 ? 12.062 -0.303 -15.727 1 93.62 144 ASN A O 1
ATOM 1127 N N . ARG A 1 145 ? 12.047 -2.123 -17.094 1 96.81 145 ARG A N 1
ATOM 1128 C CA . ARG A 1 145 ? 10.953 -2.732 -16.344 1 96.81 145 ARG A CA 1
ATOM 1129 C C . ARG A 1 145 ? 11.461 -3.383 -15.062 1 96.81 145 ARG A C 1
ATOM 1131 O O . ARG A 1 145 ? 12.453 -4.117 -15.086 1 96.81 145 ARG A O 1
ATOM 1138 N N . ARG A 1 146 ? 10.852 -3.037 -14.031 1 97.25 146 ARG A N 1
ATOM 1139 C CA . ARG A 1 146 ? 11.156 -3.602 -12.719 1 97.25 146 ARG A CA 1
ATOM 1140 C C . ARG A 1 146 ? 10 -4.457 -12.219 1 97.25 146 ARG A C 1
ATOM 1142 O O . ARG A 1 146 ? 8.859 -4.305 -12.672 1 97.25 146 ARG A O 1
ATOM 1149 N N . VAL A 1 147 ? 10.297 -5.441 -11.383 1 98 147 VAL A N 1
ATOM 1150 C CA . VAL A 1 147 ? 9.297 -6.281 -10.734 1 98 147 VAL A CA 1
ATOM 1151 C C . VAL A 1 147 ? 9.352 -6.082 -9.219 1 98 147 VAL A C 1
ATOM 1153 O O . VAL A 1 147 ? 10.406 -6.258 -8.609 1 98 147 VAL A O 1
ATOM 1156 N N . LEU A 1 148 ? 8.305 -5.703 -8.664 1 98.44 148 LEU A N 1
ATOM 1157 C CA . LEU A 1 148 ? 8.273 -5.543 -7.211 1 98.44 148 LEU A CA 1
ATOM 1158 C C . LEU A 1 148 ? 8.023 -6.879 -6.523 1 98.44 148 LEU A C 1
ATOM 1160 O O . LEU A 1 148 ? 8.82 -7.316 -5.695 1 98.44 148 LEU A O 1
ATOM 1164 N N . CYS A 1 149 ? 6.875 -7.484 -6.863 1 98.44 149 CYS A N 1
ATOM 1165 C CA . CYS A 1 149 ? 6.41 -8.664 -6.148 1 98.44 149 CYS A CA 1
ATOM 1166 C C . CYS A 1 149 ? 5.43 -9.461 -6.992 1 98.44 149 CYS A C 1
ATOM 1168 O O . CYS A 1 149 ? 5.043 -9.031 -8.078 1 98.44 149 CYS A O 1
ATOM 1170 N N . ALA A 1 150 ? 5.133 -10.641 -6.566 1 98.62 150 ALA A N 1
ATOM 1171 C CA . ALA A 1 150 ? 3.965 -11.414 -6.988 1 98.62 150 ALA A CA 1
ATOM 1172 C C . ALA A 1 150 ? 2.996 -11.617 -5.824 1 98.62 150 ALA A C 1
ATOM 1174 O O . ALA A 1 150 ? 3.41 -11.984 -4.723 1 98.62 150 ALA A O 1
ATOM 1175 N N . LEU A 1 151 ? 1.771 -11.297 -6.078 1 98.81 151 LEU A N 1
ATOM 1176 C CA . LEU A 1 151 ? 0.693 -11.602 -5.145 1 98.81 151 LEU A CA 1
ATOM 1177 C C . LEU A 1 151 ? 0.06 -12.953 -5.469 1 98.81 151 LEU A C 1
ATOM 1179 O O . LEU A 1 151 ? -0.539 -13.125 -6.531 1 98.81 151 LEU A O 1
ATOM 1183 N N . ALA A 1 152 ? 0.257 -13.922 -4.574 1 98.88 152 ALA A N 1
ATOM 1184 C CA . ALA A 1 152 ? -0.367 -15.234 -4.727 1 98.88 152 ALA A CA 1
ATOM 1185 C C . ALA A 1 152 ? -1.785 -15.234 -4.164 1 98.88 152 ALA A C 1
ATOM 1187 O O . ALA A 1 152 ? -1.989 -14.945 -2.98 1 98.88 152 ALA A O 1
ATOM 1188 N N . ILE A 1 153 ? -2.732 -15.602 -4.996 1 98.88 153 ILE A N 1
ATOM 1189 C CA . ILE A 1 153 ? -4.133 -15.375 -4.645 1 98.88 153 ILE A CA 1
ATOM 1190 C C . ILE A 1 153 ? -4.926 -16.656 -4.859 1 98.88 153 ILE A C 1
ATOM 1192 O O . ILE A 1 153 ? -4.746 -17.359 -5.863 1 98.88 153 ILE A O 1
ATOM 1196 N N . GLY A 1 154 ? -5.77 -16.984 -3.975 1 98.81 154 GLY A N 1
ATOM 1197 C CA . GLY A 1 154 ? -6.703 -18.094 -3.99 1 98.81 154 GLY A CA 1
ATOM 1198 C C . GLY A 1 154 ? -7.641 -18.109 -2.799 1 98.81 154 GLY A C 1
ATOM 1199 O O . GLY A 1 154 ? -7.473 -17.312 -1.864 1 98.81 154 GLY A O 1
ATOM 1200 N N . TYR A 1 155 ? -8.648 -18.906 -2.902 1 98.81 155 TYR A N 1
ATOM 1201 C CA . TYR A 1 155 ? -9.5 -19.078 -1.729 1 98.81 155 TYR A CA 1
ATOM 1202 C C . TYR A 1 155 ? -8.75 -19.828 -0.631 1 98.81 155 TYR A C 1
ATOM 1204 O O . TYR A 1 155 ? -8.102 -20.844 -0.895 1 98.81 155 TYR A O 1
ATOM 1212 N N . PRO A 1 156 ? -8.805 -19.312 0.577 1 98.56 156 PRO A N 1
ATOM 1213 C CA . PRO A 1 156 ? -8.023 -19.906 1.661 1 98.56 156 PRO A CA 1
ATOM 1214 C C . PRO A 1 156 ? -8.5 -21.312 2.031 1 98.56 156 PRO A C 1
ATOM 1216 O O . PRO A 1 156 ? -9.711 -21.547 2.119 1 98.56 156 PRO A O 1
ATOM 1219 N N . ALA A 1 157 ? -7.586 -22.219 2.277 1 98.38 157 ALA A N 1
ATOM 1220 C CA . ALA A 1 157 ? -7.895 -23.594 2.676 1 98.38 157 ALA A CA 1
ATOM 1221 C C . ALA A 1 157 ? -7.855 -23.734 4.191 1 98.38 157 ALA A C 1
ATOM 1223 O O . ALA A 1 157 ? -8.18 -24.812 4.723 1 98.38 157 ALA A O 1
ATOM 1224 N N . VAL A 1 158 ? -7.391 -22.703 4.891 1 97.69 158 VAL A N 1
ATOM 1225 C CA . VAL A 1 158 ? -7.297 -22.688 6.348 1 97.69 158 VAL A CA 1
ATOM 1226 C C . VAL A 1 158 ? -7.777 -21.344 6.891 1 97.69 158 VAL A C 1
ATOM 1228 O O . VAL A 1 158 ? -7.93 -20.391 6.133 1 97.69 158 VAL A O 1
ATOM 1231 N N . GLN A 1 159 ? -8.07 -21.391 8.117 1 94.62 159 GLN A N 1
ATOM 1232 C CA . GLN A 1 159 ? -8.375 -20.141 8.828 1 94.62 159 GLN A CA 1
ATOM 1233 C C . GLN A 1 159 ? -7.289 -19.828 9.852 1 94.62 159 GLN A C 1
ATOM 1235 O O . GLN A 1 159 ? -6.766 -20.719 10.516 1 94.62 159 GLN A O 1
ATOM 1240 N N . MET A 1 160 ? -6.926 -18.578 9.859 1 94.38 160 MET A N 1
ATOM 1241 C CA . MET A 1 160 ? -5.969 -18.078 10.852 1 94.38 160 MET A CA 1
ATOM 1242 C C . MET A 1 160 ? -6.562 -16.938 11.656 1 94.38 160 MET A C 1
ATOM 1244 O O . MET A 1 160 ? -7.25 -16.078 11.102 1 94.38 160 MET A O 1
ATOM 1248 N N . PRO A 1 161 ? -6.34 -16.969 12.93 1 91.94 161 PRO A N 1
ATOM 1249 C CA . PRO A 1 161 ? -6.793 -15.82 13.719 1 91.94 161 PRO A CA 1
ATOM 1250 C C . PRO A 1 161 ? -6.043 -14.539 13.359 1 91.94 161 PRO A C 1
ATOM 1252 O O . PRO A 1 161 ? -4.949 -14.594 12.789 1 91.94 161 PRO A O 1
ATOM 1255 N N . PRO A 1 162 ? -6.727 -13.438 13.656 1 89.19 162 PRO A N 1
ATOM 1256 C CA . PRO A 1 162 ? -6 -12.188 13.43 1 89.19 162 PRO A CA 1
ATOM 1257 C C . PRO A 1 162 ? -4.641 -12.156 14.117 1 89.19 162 PRO A C 1
ATOM 1259 O O . PRO A 1 162 ? -4.438 -12.852 15.125 1 89.19 162 PRO A O 1
ATOM 1262 N N . ALA A 1 163 ? -3.758 -11.383 13.461 1 85.75 163 ALA A N 1
ATOM 1263 C CA . ALA A 1 163 ? -2.424 -11.258 14.047 1 85.75 163 ALA A CA 1
ATOM 1264 C C . ALA A 1 163 ? -2.477 -10.547 15.398 1 85.75 163 ALA A C 1
ATOM 1266 O O . ALA A 1 163 ? -3.391 -9.766 15.656 1 85.75 163 ALA A O 1
ATOM 1267 N N . ASP A 1 164 ? -1.568 -10.82 16.188 1 80.06 164 ASP A N 1
ATOM 1268 C CA . ASP A 1 164 ? -1.431 -10.133 17.469 1 80.06 164 ASP A CA 1
ATOM 1269 C C . ASP A 1 164 ? -1.002 -8.68 17.266 1 80.06 164 ASP A C 1
ATOM 1271 O O . ASP A 1 164 ? 0.041 -8.414 16.656 1 80.06 164 ASP A O 1
ATOM 1275 N N . MET A 1 165 ? -1.887 -7.754 17.719 1 78.19 165 MET A N 1
ATOM 1276 C CA . MET A 1 165 ? -1.641 -6.328 17.516 1 78.19 165 MET A CA 1
ATOM 1277 C C . MET A 1 165 ? -1.095 -5.684 18.797 1 78.19 165 MET A C 1
ATOM 1279 O O . MET A 1 165 ? -1.626 -5.906 19.875 1 78.19 165 MET A O 1
ATOM 1283 N N . HIS A 1 166 ? 0.059 -5.156 18.688 1 81 166 HIS A N 1
ATOM 1284 C CA . HIS A 1 166 ? 0.608 -4.383 19.797 1 81 166 HIS A CA 1
ATOM 1285 C C . HIS A 1 166 ? 1.244 -3.086 19.297 1 81 166 HIS A C 1
ATOM 1287 O O . HIS A 1 166 ? 2.006 -3.094 18.328 1 81 166 HIS A O 1
ATOM 1293 N N . GLU A 1 167 ? 0.841 -1.993 19.859 1 83.56 167 GLU A N 1
ATOM 1294 C CA . GLU A 1 167 ? 1.43 -0.716 19.484 1 83.56 167 GLU A CA 1
ATOM 1295 C C . GLU A 1 167 ? 2.922 -0.677 19.797 1 83.56 167 GLU A C 1
ATOM 1297 O O . GLU A 1 167 ? 3.719 -0.182 19 1 83.56 167 GLU A O 1
ATOM 1302 N N . ASN A 1 168 ? 3.365 -1.352 20.734 1 80.31 168 ASN A N 1
ATOM 1303 C CA . ASN A 1 168 ? 4.754 -1.532 21.141 1 80.31 168 ASN A CA 1
ATOM 1304 C C . ASN A 1 168 ? 5.586 -0.283 20.875 1 80.31 168 ASN A C 1
ATOM 1306 O O . ASN A 1 168 ? 6.691 -0.375 20.328 1 80.31 168 ASN A O 1
ATOM 1310 N N . GLY A 1 169 ? 5.113 0.953 21.172 1 88.19 169 GLY A N 1
ATOM 1311 C CA . GLY A 1 169 ? 5.859 2.195 21.047 1 88.19 169 GLY A CA 1
ATOM 1312 C C . GLY A 1 169 ? 5.988 2.674 19.625 1 88.19 169 GLY A C 1
ATOM 1313 O O . GLY A 1 169 ? 6.812 3.539 19.312 1 88.19 169 GLY A O 1
ATOM 1314 N N . ARG A 1 170 ? 5.195 2.139 18.766 1 93.38 170 ARG A N 1
ATOM 1315 C CA . ARG A 1 170 ? 5.312 2.455 17.359 1 93.38 170 ARG A CA 1
ATOM 1316 C C . ARG A 1 170 ? 4.414 3.631 16.984 1 93.38 170 ARG A C 1
ATOM 1318 O O . ARG A 1 170 ? 4.469 4.125 15.852 1 93.38 170 ARG A O 1
ATOM 1325 N N . ILE A 1 171 ? 3.607 4.098 17.906 1 97 171 ILE A N 1
ATOM 1326 C CA . ILE A 1 171 ? 2.664 5.172 17.625 1 97 171 ILE A CA 1
ATOM 1327 C C . ILE A 1 171 ? 3.012 6.398 18.469 1 97 171 ILE A C 1
ATOM 1329 O O . ILE A 1 171 ? 3.119 6.309 19.688 1 97 171 ILE A O 1
ATOM 1333 N N . TYR A 1 172 ? 3.188 7.512 17.875 1 97 172 TYR A N 1
ATOM 1334 C CA . TYR A 1 172 ? 3.383 8.797 18.531 1 97 172 TYR A CA 1
ATOM 13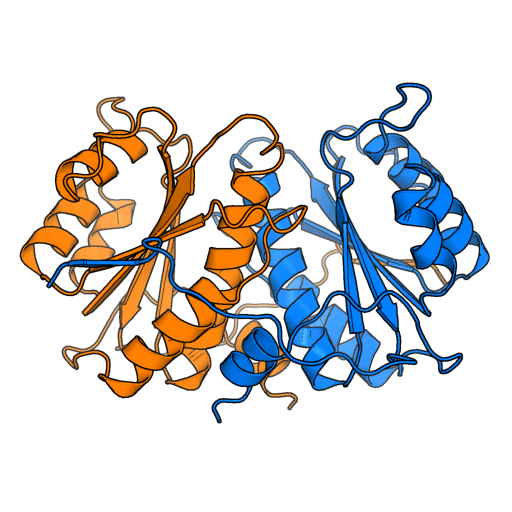35 C C . TYR A 1 172 ? 2.17 9.703 18.328 1 97 172 TYR A C 1
ATOM 1337 O O . TYR A 1 172 ? 1.784 9.992 17.203 1 97 172 TYR A O 1
ATOM 1345 N N . MET A 1 173 ? 1.565 10.117 19.391 1 97.06 173 MET A N 1
ATOM 1346 C CA . MET A 1 173 ? 0.462 11.07 19.328 1 97.06 173 MET A CA 1
ATOM 1347 C C . MET A 1 173 ? 0.959 12.5 19.562 1 97.06 173 MET A C 1
ATOM 1349 O O . MET A 1 173 ? 1.502 12.805 20.625 1 97.06 173 MET A O 1
ATOM 1353 N N . ILE A 1 174 ? 0.826 13.305 18.594 1 96.94 174 ILE A N 1
ATOM 1354 C CA . ILE A 1 174 ? 1.255 14.695 18.672 1 96.94 174 ILE A CA 1
ATOM 1355 C C . ILE A 1 174 ? 0.037 15.609 18.641 1 96.94 174 ILE A C 1
ATOM 1357 O O . ILE A 1 174 ? -0.478 15.922 17.562 1 96.94 174 ILE A O 1
ATOM 1361 N N . GLU A 1 175 ? -0.382 16.094 19.781 1 95 175 GLU A N 1
ATOM 1362 C CA . GLU A 1 175 ? -1.648 16.812 19.906 1 95 175 GLU A CA 1
ATOM 1363 C C . GLU A 1 175 ? -1.422 18.281 20.266 1 95 175 GLU A C 1
ATOM 1365 O O . GLU A 1 175 ? -0.42 18.625 20.891 1 95 175 GLU A O 1
ATOM 1370 N N . MET B 1 1 ? -21.469 -2.615 -5.203 1 87.44 1 MET B N 1
ATOM 1371 C CA . MET B 1 1 ? -20.047 -2.639 -5.512 1 87.44 1 MET B CA 1
ATOM 1372 C C . MET B 1 1 ? -19.234 -3.07 -4.293 1 87.44 1 MET B C 1
ATOM 1374 O O . MET B 1 1 ? -19.547 -2.699 -3.164 1 87.44 1 MET B O 1
ATOM 1378 N N . PRO B 1 2 ? -18.266 -3.992 -4.434 1 95.94 2 PRO B N 1
ATOM 1379 C CA . PRO B 1 2 ? -17.438 -4.387 -3.291 1 95.94 2 PRO B CA 1
ATOM 1380 C C . PRO B 1 2 ? -16.781 -3.197 -2.604 1 95.94 2 PRO B C 1
ATOM 1382 O O . PRO B 1 2 ? -16.203 -2.332 -3.271 1 95.94 2 PRO B O 1
ATOM 1385 N N . PRO B 1 3 ? -16.938 -3.062 -1.317 1 97 3 PRO B N 1
ATOM 1386 C CA . PRO B 1 3 ? -16.594 -1.822 -0.616 1 97 3 PRO B CA 1
ATOM 1387 C C . PRO B 1 3 ? -15.148 -1.387 -0.853 1 97 3 PRO B C 1
ATOM 1389 O O . PRO B 1 3 ? -14.875 -0.192 -0.995 1 97 3 PRO B O 1
ATOM 1392 N N . ILE B 1 4 ? -14.203 -2.268 -0.814 1 98.44 4 ILE B N 1
ATOM 1393 C CA . ILE B 1 4 ? -12.797 -1.896 -0.959 1 98.44 4 ILE B CA 1
ATOM 1394 C C . ILE B 1 4 ? -12.516 -1.494 -2.404 1 98.44 4 ILE B C 1
ATOM 1396 O O . ILE B 1 4 ? -11.844 -0.492 -2.658 1 98.44 4 ILE B O 1
ATOM 1400 N N . CYS B 1 5 ? -13.016 -2.236 -3.383 1 97.88 5 CYS B N 1
ATOM 1401 C CA . CYS B 1 5 ? -12.891 -1.848 -4.781 1 97.88 5 CYS B CA 1
ATOM 1402 C C . CYS B 1 5 ? -13.492 -0.464 -5.02 1 97.88 5 CYS B C 1
ATOM 1404 O O . CYS B 1 5 ? -12.891 0.363 -5.711 1 97.88 5 CYS B O 1
ATOM 1406 N N . ASP B 1 6 ? -14.617 -0.262 -4.391 1 97 6 ASP B N 1
ATOM 1407 C CA . ASP B 1 6 ? -15.273 1.034 -4.535 1 97 6 ASP B CA 1
ATOM 1408 C C . ASP B 1 6 ? -14.391 2.16 -4.004 1 97 6 ASP B C 1
ATOM 1410 O O . ASP B 1 6 ? -14.266 3.211 -4.637 1 97 6 ASP B O 1
ATOM 1414 N N . ALA B 1 7 ? -13.789 1.942 -2.826 1 97.5 7 ALA B N 1
ATOM 1415 C CA . ALA B 1 7 ? -12.906 2.938 -2.229 1 97.5 7 ALA B CA 1
ATOM 1416 C C . ALA B 1 7 ? -11.734 3.256 -3.154 1 97.5 7 ALA B C 1
ATOM 1418 O O . ALA B 1 7 ? -11.352 4.418 -3.299 1 97.5 7 ALA B O 1
ATOM 1419 N N . ILE B 1 8 ? -11.133 2.242 -3.811 1 97.56 8 ILE B N 1
ATOM 1420 C CA . ILE B 1 8 ? -10 2.428 -4.707 1 97.56 8 ILE B CA 1
ATOM 1421 C C . ILE B 1 8 ? -10.445 3.184 -5.957 1 97.56 8 ILE B C 1
ATOM 1423 O O . ILE B 1 8 ? -9.773 4.121 -6.395 1 97.56 8 ILE B O 1
ATOM 1427 N N . LEU B 1 9 ? -11.578 2.875 -6.504 1 95.88 9 LEU B N 1
ATOM 1428 C CA . LEU B 1 9 ? -12.055 3.445 -7.758 1 95.88 9 LEU B CA 1
ATOM 1429 C C . LEU B 1 9 ? -12.477 4.898 -7.57 1 95.88 9 LEU B C 1
ATOM 1431 O O . LEU B 1 9 ? -12.383 5.703 -8.5 1 95.88 9 LEU B O 1
ATOM 1435 N N . ARG B 1 10 ? -12.859 5.242 -6.363 1 95.06 10 ARG B N 1
ATOM 1436 C CA . ARG B 1 10 ? -13.367 6.586 -6.117 1 95.06 10 ARG B CA 1
ATOM 1437 C C . ARG B 1 10 ? -12.305 7.473 -5.484 1 95.06 10 ARG B C 1
ATOM 1439 O O . ARG B 1 10 ? -12.516 8.672 -5.297 1 95.06 10 ARG B O 1
ATOM 1446 N N . ARG B 1 11 ? -11.234 6.859 -5.148 1 94.69 11 ARG B N 1
ATOM 1447 C CA . ARG B 1 11 ? -10.188 7.609 -4.457 1 94.69 11 ARG B CA 1
ATOM 1448 C C . ARG B 1 11 ? -9.688 8.766 -5.316 1 94.69 11 ARG B C 1
ATOM 1450 O O . ARG B 1 11 ? -9.453 8.602 -6.516 1 94.69 11 ARG B O 1
ATOM 1457 N N . ARG B 1 12 ? -9.516 9.93 -4.711 1 95.5 12 ARG B N 1
ATOM 1458 C CA . ARG B 1 12 ? -8.898 11.133 -5.258 1 95.5 12 ARG B CA 1
ATOM 1459 C C . ARG B 1 12 ? -7.992 11.797 -4.227 1 95.5 12 ARG B C 1
ATOM 1461 O O . ARG B 1 12 ? -8.25 11.711 -3.021 1 95.5 12 ARG B O 1
ATOM 1468 N N . ALA B 1 13 ? -6.965 12.391 -4.75 1 95.19 13 ALA B N 1
ATOM 1469 C CA . ALA B 1 13 ? -6.148 13.211 -3.857 1 95.19 13 ALA B CA 1
ATOM 1470 C C . ALA B 1 13 ? -6.793 14.578 -3.629 1 95.19 13 ALA B C 1
ATOM 1472 O O . ALA B 1 13 ? -6.414 15.562 -4.266 1 95.19 13 ALA B O 1
ATOM 1473 N N . ILE B 1 14 ? -7.707 14.602 -2.77 1 97.25 14 ILE B N 1
ATOM 1474 C CA . ILE B 1 14 ? -8.383 15.844 -2.404 1 97.25 14 ILE B CA 1
ATOM 1475 C C . ILE B 1 14 ? -7.547 16.609 -1.383 1 97.25 14 ILE B C 1
ATOM 1477 O O . ILE B 1 14 ? -7.262 16.094 -0.298 1 97.25 14 ILE B O 1
ATOM 1481 N N . LYS B 1 15 ? -7.23 17.859 -1.702 1 97.44 15 LYS B N 1
ATOM 1482 C CA . LYS B 1 15 ? -6.301 18.609 -0.875 1 97.44 15 LYS B CA 1
ATOM 1483 C C . LYS B 1 15 ? -6.984 19.828 -0.251 1 97.44 15 LYS B C 1
ATOM 1485 O O . LYS B 1 15 ? -6.312 20.75 0.234 1 97.44 15 LYS B O 1
ATOM 1490 N N . GLN B 1 16 ? -8.297 19.844 -0.347 1 98 16 GLN B N 1
ATOM 1491 C CA . GLN B 1 16 ? -9.148 20.828 0.328 1 98 16 GLN B CA 1
ATOM 1492 C C . GLN B 1 16 ? -10.023 20.156 1.38 1 98 16 GLN B C 1
ATOM 1494 O O . GLN B 1 16 ? -10.781 19.219 1.068 1 98 16 GLN B O 1
ATOM 1499 N N . TYR B 1 17 ? -10.031 20.703 2.574 1 98.44 17 TYR B N 1
ATOM 1500 C CA . TYR B 1 17 ? -10.711 20.047 3.686 1 98.44 17 TYR B CA 1
ATOM 1501 C C . TYR B 1 17 ? -11.68 21 4.371 1 98.44 17 TYR B C 1
ATOM 1503 O O . TYR B 1 17 ? -11.477 22.219 4.363 1 98.44 17 TYR B O 1
ATOM 1511 N N . THR B 1 18 ? -12.711 20.469 4.883 1 98.5 18 THR B N 1
ATOM 1512 C CA . THR B 1 18 ? -13.586 21.266 5.746 1 98.5 18 THR B CA 1
ATOM 1513 C C . THR B 1 18 ? -12.898 21.578 7.07 1 98.5 18 THR B C 1
ATOM 1515 O O . THR B 1 18 ? -11.781 21.125 7.316 1 98.5 18 THR B O 1
ATOM 1518 N N . LYS B 1 19 ? -13.578 22.328 7.938 1 98 19 LYS B N 1
ATOM 1519 C CA . LYS B 1 19 ? -13.023 22.703 9.234 1 98 19 LYS B CA 1
ATOM 1520 C C . LYS B 1 19 ? -13.352 21.641 10.289 1 98 19 LYS B C 1
ATOM 1522 O O . LYS B 1 19 ? -12.898 21.734 11.43 1 98 19 LYS B O 1
ATOM 1527 N N . GLU B 1 20 ? -14.086 20.641 9.891 1 98.12 20 GLU B N 1
ATOM 1528 C CA . GLU B 1 20 ? -14.492 19.594 10.828 1 98.12 20 GLU B CA 1
ATOM 1529 C C . GLU B 1 20 ? -13.305 18.75 11.258 1 98.12 20 GLU B C 1
ATOM 1531 O O . GLU B 1 20 ? -12.516 18.312 10.414 1 98.12 20 GLU B O 1
ATOM 1536 N N . SER B 1 21 ? -13.164 18.562 12.586 1 98.19 21 SER B N 1
ATOM 1537 C CA . SER B 1 21 ? -12.102 17.703 13.094 1 98.19 21 SER B CA 1
ATOM 1538 C C . SER B 1 21 ? -12.359 16.234 12.742 1 98.19 21 SER B C 1
ATOM 1540 O O . SER B 1 21 ? -13.516 15.82 12.633 1 98.19 21 SER B O 1
ATOM 1542 N N . VAL B 1 22 ? -11.32 15.469 12.547 1 98.62 22 VAL B N 1
ATOM 1543 C CA . VAL B 1 22 ? -11.469 14.031 12.391 1 98.62 22 VAL B CA 1
ATOM 1544 C C . VAL B 1 22 ? -12.031 13.422 13.672 1 98.62 22 VAL B C 1
ATOM 1546 O O . VAL B 1 22 ? -11.578 13.75 14.773 1 98.62 22 VAL B O 1
ATOM 1549 N N . SER B 1 23 ? -12.961 12.57 13.555 1 98.25 23 SER B N 1
ATOM 1550 C CA . SER B 1 23 ? -13.617 12 14.727 1 98.25 23 SER B CA 1
ATOM 1551 C C . SER B 1 23 ? -12.656 11.148 15.547 1 98.25 23 SER B C 1
ATOM 1553 O O . SER B 1 23 ? -11.734 10.547 15 1 98.25 23 SER B O 1
ATOM 1555 N N . ILE B 1 24 ? -12.922 11.062 16.828 1 97.44 24 ILE B N 1
ATOM 1556 C CA . ILE B 1 24 ? -12.125 10.242 17.734 1 97.44 24 ILE B CA 1
ATOM 1557 C C . ILE B 1 24 ? -12.211 8.773 17.312 1 97.44 24 ILE B C 1
ATOM 1559 O O . ILE B 1 24 ? -11.211 8.055 17.344 1 97.44 24 ILE B O 1
ATOM 1563 N N . GLU B 1 25 ? -13.367 8.391 16.922 1 98 25 GLU B N 1
ATOM 1564 C CA . GLU B 1 25 ? -13.578 7.023 16.469 1 98 25 GLU B CA 1
ATOM 1565 C C . GLU B 1 25 ? -12.68 6.699 15.281 1 98 25 GLU B C 1
ATOM 1567 O O . GLU B 1 25 ? -12.023 5.652 15.25 1 98 25 GLU B O 1
ATOM 1572 N N . ALA B 1 26 ? -12.641 7.578 14.305 1 98.5 26 ALA B N 1
ATOM 1573 C CA . ALA B 1 26 ? -11.789 7.379 13.125 1 98.5 26 ALA B CA 1
ATOM 1574 C C . ALA B 1 26 ? -10.32 7.273 13.523 1 98.5 26 ALA B C 1
ATOM 1576 O O . ALA B 1 26 ? -9.617 6.367 13.07 1 98.5 26 ALA B O 1
ATOM 1577 N N . ILE B 1 27 ? -9.859 8.148 14.406 1 98.25 27 ILE B N 1
ATOM 1578 C CA . ILE B 1 27 ? -8.461 8.164 14.828 1 98.25 27 ILE B CA 1
ATOM 1579 C C . ILE B 1 27 ? -8.125 6.855 15.539 1 98.25 27 ILE B C 1
ATOM 1581 O O . ILE B 1 27 ? -7.074 6.266 15.297 1 98.25 27 ILE B O 1
ATOM 1585 N N . GLU B 1 28 ? -9.031 6.383 16.375 1 96.44 28 GLU B N 1
ATOM 1586 C CA . GLU B 1 28 ? -8.805 5.145 17.109 1 96.44 28 GLU B CA 1
ATOM 1587 C C . GLU B 1 28 ? -8.695 3.951 16.172 1 96.44 28 GLU B C 1
ATOM 1589 O O . GLU B 1 28 ? -7.816 3.102 16.328 1 96.44 28 GLU B O 1
ATOM 1594 N N . TYR B 1 29 ? -9.578 3.893 15.211 1 97.06 29 TYR B N 1
ATOM 1595 C CA . TYR B 1 29 ? -9.531 2.803 14.25 1 97.06 29 TYR B CA 1
ATOM 1596 C C . TYR B 1 29 ? -8.258 2.879 13.406 1 97.06 29 TYR B C 1
ATOM 1598 O O . TYR B 1 29 ? -7.637 1.855 13.117 1 97.06 29 TYR B O 1
ATOM 1606 N N . LEU B 1 30 ? -7.875 4.082 13 1 98.06 30 LEU B N 1
ATOM 1607 C CA . LEU B 1 30 ? -6.668 4.238 12.195 1 98.06 30 LEU B CA 1
ATOM 1608 C C . LEU B 1 30 ? -5.43 3.838 12.984 1 98.06 30 LEU B C 1
ATOM 1610 O O . LEU B 1 30 ? -4.484 3.277 12.43 1 98.06 30 LEU B O 1
ATOM 1614 N N . ARG B 1 31 ? -5.422 4.078 14.266 1 96.5 31 ARG B N 1
ATOM 1615 C CA . ARG B 1 31 ? -4.34 3.617 15.133 1 96.5 31 ARG B CA 1
ATOM 1616 C C . ARG B 1 31 ? -4.293 2.096 15.188 1 96.5 31 ARG B C 1
ATOM 1618 O O . ARG B 1 31 ? -3.219 1.499 15.086 1 96.5 31 ARG B O 1
ATOM 1625 N N . LYS B 1 32 ? -5.434 1.524 15.336 1 94.81 32 LYS B N 1
ATOM 1626 C CA . LYS B 1 32 ? -5.523 0.069 15.406 1 94.81 32 LYS B CA 1
ATOM 1627 C C . LYS B 1 32 ? -5.016 -0.577 14.117 1 94.81 32 LYS B C 1
ATOM 1629 O O . LYS B 1 32 ? -4.273 -1.559 14.164 1 94.81 32 LYS B O 1
ATOM 1634 N N . VAL B 1 33 ? -5.406 -0.004 13 1 95.94 33 VAL B N 1
ATOM 1635 C CA . VAL B 1 33 ? -5.008 -0.621 11.742 1 95.94 33 VAL B CA 1
ATOM 1636 C C . VAL B 1 33 ? -3.516 -0.399 11.508 1 95.94 33 VAL B C 1
ATOM 1638 O O . VAL B 1 33 ? -2.834 -1.264 10.945 1 95.94 33 VAL B O 1
ATOM 1641 N N . ALA B 1 34 ? -3.004 0.763 11.898 1 96.69 34 ALA B N 1
ATOM 1642 C CA . ALA B 1 34 ? -1.585 1.054 11.703 1 96.69 34 ALA B CA 1
ATOM 1643 C C . ALA B 1 34 ? -0.713 -0.025 12.344 1 96.69 34 ALA B C 1
ATOM 1645 O O . ALA B 1 34 ? 0.276 -0.461 11.75 1 96.69 34 ALA B O 1
ATOM 1646 N N . VAL B 1 35 ? -1.071 -0.583 13.469 1 91.94 35 VAL B N 1
ATOM 1647 C CA . VAL B 1 35 ? -0.259 -1.539 14.219 1 91.94 35 VAL B CA 1
ATOM 1648 C C . VAL B 1 35 ? -0.435 -2.938 13.625 1 91.94 35 VAL B C 1
ATOM 1650 O O . VAL B 1 35 ? 0.407 -3.814 13.828 1 91.94 35 VAL B O 1
ATOM 1653 N N . ALA B 1 36 ? -1.491 -3.098 12.906 1 94.56 36 ALA B N 1
ATOM 1654 C CA . ALA B 1 36 ? -1.814 -4.422 12.375 1 94.56 36 ALA B CA 1
ATOM 1655 C C . ALA B 1 36 ? -1.221 -4.613 10.984 1 94.56 36 ALA B C 1
ATOM 1657 O O . ALA B 1 36 ? -1.181 -5.734 10.469 1 94.56 36 ALA B O 1
ATOM 1658 N N . ILE B 1 37 ? -0.806 -3.576 10.367 1 94.94 37 ILE B N 1
ATOM 1659 C CA . ILE B 1 37 ? -0.346 -3.631 8.984 1 94.94 37 ILE B CA 1
ATOM 1660 C C . ILE B 1 37 ? 0.945 -4.441 8.906 1 94.94 37 ILE B C 1
ATOM 1662 O O . ILE B 1 37 ? 1.82 -4.316 9.766 1 94.94 37 ILE B O 1
ATOM 1666 N N . PRO B 1 38 ? 1.104 -5.277 7.93 1 94.38 38 PRO B N 1
ATOM 1667 C CA . PRO B 1 38 ? 2.219 -6.227 7.844 1 94.38 38 PRO B CA 1
ATOM 1668 C C . PRO B 1 38 ? 3.545 -5.547 7.512 1 94.38 38 PRO B C 1
ATOM 1670 O O . PRO B 1 38 ? 3.557 -4.457 6.93 1 94.38 38 PRO B O 1
ATOM 1673 N N . THR B 1 39 ? 4.613 -6.137 7.938 1 93.69 39 THR B N 1
ATOM 1674 C CA . THR B 1 39 ? 5.98 -5.859 7.508 1 93.69 39 THR B CA 1
ATOM 1675 C C . THR B 1 39 ? 6.68 -7.145 7.07 1 93.69 39 THR B C 1
ATOM 1677 O O . THR B 1 39 ? 6.266 -8.242 7.449 1 93.69 39 THR B O 1
ATOM 1680 N N . GLY B 1 40 ? 7.605 -6.969 6.148 1 92.69 40 GLY B N 1
ATOM 1681 C CA . GLY B 1 40 ? 8.398 -8.133 5.773 1 92.69 40 GLY B CA 1
ATOM 1682 C C . GLY B 1 40 ? 8.977 -8.867 6.965 1 92.69 40 GLY B C 1
ATOM 1683 O O . GLY B 1 40 ? 9.508 -8.25 7.887 1 92.69 40 GLY B O 1
ATOM 1684 N N . HIS B 1 41 ? 8.75 -10.164 6.938 1 89.5 41 HIS B N 1
ATOM 1685 C CA . HIS B 1 41 ? 9.297 -11.047 7.961 1 89.5 41 HIS B CA 1
ATOM 1686 C C . HIS B 1 41 ? 8.773 -10.672 9.344 1 89.5 41 HIS B C 1
ATOM 1688 O O . HIS B 1 41 ? 9.43 -10.93 10.352 1 89.5 41 HIS B O 1
ATOM 1694 N N . ASN B 1 42 ? 7.703 -9.891 9.359 1 90.25 42 ASN B N 1
ATOM 1695 C CA . ASN B 1 42 ? 7.062 -9.461 10.602 1 90.25 42 ASN B CA 1
ATOM 1696 C C . ASN B 1 42 ? 8.039 -8.734 11.516 1 90.25 42 ASN B C 1
ATOM 1698 O O . ASN B 1 42 ? 8.008 -8.914 12.734 1 90.25 42 ASN B O 1
ATOM 1702 N N . THR B 1 43 ? 8.891 -7.926 10.938 1 91.06 43 THR B N 1
ATOM 1703 C CA . THR B 1 43 ? 9.883 -7.188 11.711 1 91.06 43 THR B CA 1
ATOM 1704 C C . THR B 1 43 ? 9.234 -6.047 12.484 1 91.06 43 THR B C 1
ATOM 1706 O O . THR B 1 43 ? 9.805 -5.531 13.445 1 91.06 43 THR B O 1
ATOM 1709 N N . ARG B 1 44 ? 8.133 -5.547 12.125 1 92.88 44 ARG B N 1
ATOM 1710 C CA . ARG B 1 44 ? 7.348 -4.52 12.805 1 92.88 44 ARG B CA 1
ATOM 1711 C C . ARG B 1 44 ? 8.188 -3.27 13.055 1 92.88 44 ARG B C 1
ATOM 1713 O O . ARG B 1 44 ? 8.18 -2.719 14.156 1 92.88 44 ARG B O 1
ATOM 1720 N N . HIS B 1 45 ? 8.898 -2.842 11.945 1 94.75 45 HIS B N 1
ATOM 1721 C CA . HIS B 1 45 ? 9.812 -1.72 12.086 1 94.75 45 HIS B CA 1
ATOM 1722 C C . HIS B 1 45 ? 9.133 -0.399 11.75 1 94.75 45 HIS B C 1
ATOM 1724 O O . HIS B 1 45 ? 9.719 0.671 11.922 1 94.75 45 HIS B O 1
ATOM 1730 N N . THR B 1 46 ? 7.891 -0.426 11.266 1 96.62 46 THR B N 1
ATOM 1731 C CA . THR B 1 46 ? 7.199 0.801 10.8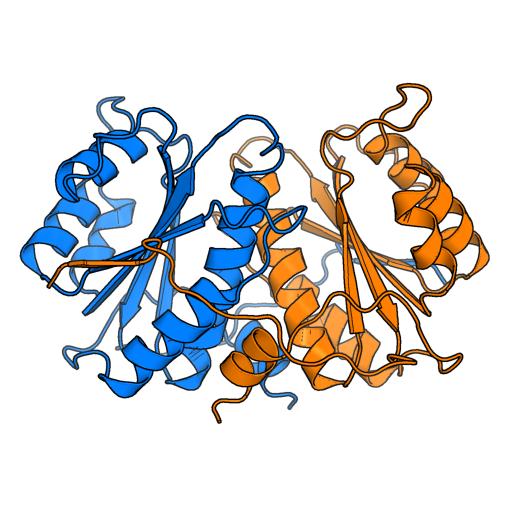91 1 96.62 46 THR B CA 1
ATOM 1732 C C . THR B 1 46 ? 6.688 1.54 12.117 1 96.62 46 THR B C 1
ATOM 1734 O O . THR B 1 46 ? 6.285 0.913 13.102 1 96.62 46 THR B O 1
ATOM 1737 N N . GLU B 1 47 ? 6.727 2.826 12.039 1 97.06 47 GLU B N 1
ATOM 1738 C CA . GLU B 1 47 ? 6.227 3.73 13.07 1 97.06 47 GLU B CA 1
ATOM 1739 C C . GLU B 1 47 ? 5.32 4.805 12.469 1 97.06 47 GLU B C 1
ATOM 1741 O O . GLU B 1 47 ? 5.387 5.082 11.273 1 97.06 47 GLU B O 1
ATOM 1746 N N . PHE B 1 48 ? 4.512 5.398 13.359 1 98.5 48 PHE B N 1
ATOM 1747 C CA . PHE B 1 48 ? 3.521 6.363 12.891 1 98.5 48 PHE B CA 1
ATOM 1748 C C . PHE B 1 48 ? 3.387 7.52 13.875 1 98.5 48 PHE B C 1
ATOM 1750 O O . PHE B 1 48 ? 3.244 7.305 15.086 1 98.5 48 PHE B O 1
ATOM 1757 N N . ALA B 1 49 ? 3.463 8.688 13.406 1 98.62 49 ALA B N 1
ATOM 1758 C CA . ALA B 1 49 ? 3.113 9.859 14.203 1 98.62 49 ALA B CA 1
ATOM 1759 C C . ALA B 1 49 ? 1.755 10.414 13.789 1 98.62 49 ALA B C 1
ATOM 1761 O O . ALA B 1 49 ? 1.57 10.828 12.641 1 98.62 49 ALA B O 1
ATOM 1762 N N . PHE B 1 50 ? 0.842 10.336 14.656 1 98.75 50 PHE B N 1
ATOM 1763 C CA . PHE B 1 50 ? -0.454 10.984 14.484 1 98.75 50 PHE B CA 1
ATOM 1764 C C . PHE B 1 50 ? -0.41 12.422 14.984 1 98.75 50 PHE B C 1
ATOM 1766 O O . PHE B 1 50 ? -0.254 12.664 16.188 1 98.75 50 PHE B O 1
ATOM 1773 N N . VAL B 1 51 ? -0.568 13.383 14.078 1 98.75 51 VAL B N 1
ATOM 1774 C CA . VAL B 1 51 ? -0.401 14.789 14.422 1 98.75 51 VAL B CA 1
ATOM 1775 C C . VAL B 1 51 ? -1.729 15.523 14.25 1 98.75 51 VAL B C 1
ATOM 1777 O O . VAL B 1 51 ? -2.254 15.617 13.141 1 98.75 51 VAL B O 1
ATOM 1780 N N . THR B 1 52 ? -2.273 16.109 15.305 1 98.38 52 THR B N 1
ATOM 1781 C CA . THR B 1 52 ? -3.496 16.906 15.227 1 98.38 52 THR B CA 1
ATOM 1782 C C . THR B 1 52 ? -3.227 18.359 15.609 1 98.38 52 THR B C 1
ATOM 1784 O O . THR B 1 52 ? -4.07 19.219 15.391 1 98.38 52 THR B O 1
ATOM 1787 N N . ASN B 1 53 ? -1.988 18.578 16.156 1 98.12 53 ASN B N 1
ATOM 1788 C CA . ASN B 1 53 ? -1.599 19.953 16.516 1 98.12 53 ASN B CA 1
ATOM 1789 C C . ASN B 1 53 ? -1.444 20.828 15.266 1 98.12 53 ASN B C 1
ATOM 1791 O O . ASN B 1 53 ? -0.568 20.578 14.438 1 98.12 53 ASN B O 1
ATOM 1795 N N . PRO B 1 54 ? -2.275 21.859 15.141 1 97.69 54 PRO B N 1
ATOM 1796 C CA . PRO B 1 54 ? -2.268 22.641 13.906 1 97.69 54 PRO B CA 1
ATOM 1797 C C . PRO B 1 54 ? -0.936 23.359 13.664 1 97.69 54 PRO B C 1
ATOM 1799 O O . PRO B 1 54 ? -0.533 23.547 12.516 1 97.69 54 PRO B O 1
ATOM 1802 N N . ARG B 1 55 ? -0.26 23.75 14.695 1 97.75 55 ARG B N 1
ATOM 1803 C CA . ARG B 1 55 ? 1.029 24.422 14.539 1 97.75 55 ARG B CA 1
ATOM 1804 C C . ARG B 1 55 ? 2.074 23.469 13.969 1 97.75 55 ARG B C 1
ATOM 1806 O O . ARG B 1 55 ? 2.861 23.844 13.102 1 97.75 55 ARG B O 1
ATOM 1813 N N . ILE B 1 56 ? 2.1 22.25 14.461 1 98.12 56 ILE B N 1
ATOM 1814 C CA . ILE B 1 56 ? 3.047 21.234 13.992 1 98.12 56 ILE B CA 1
ATOM 1815 C C . ILE B 1 56 ? 2.713 20.844 12.555 1 98.12 56 ILE B C 1
ATOM 1817 O O . ILE B 1 56 ? 3.607 20.703 11.719 1 98.12 56 ILE B O 1
ATOM 1821 N N . ILE B 1 57 ? 1.421 20.688 12.258 1 98.31 57 ILE B N 1
ATOM 1822 C CA . ILE B 1 57 ? 0.993 20.375 10.898 1 98.31 57 ILE B CA 1
ATOM 1823 C C . ILE B 1 57 ? 1.494 21.453 9.938 1 98.31 57 ILE B C 1
ATOM 1825 O O . ILE B 1 57 ? 2.068 21.141 8.891 1 98.31 57 ILE B O 1
ATOM 1829 N N . LYS B 1 58 ? 1.309 22.688 10.328 1 97.44 58 LYS B N 1
ATOM 1830 C CA . LYS B 1 58 ? 1.762 23.812 9.5 1 97.44 58 LYS B CA 1
ATOM 1831 C C . LYS B 1 58 ? 3.271 23.75 9.289 1 97.44 58 LYS B C 1
ATOM 1833 O O . LYS B 1 58 ? 3.756 23.953 8.172 1 97.44 58 LYS B O 1
ATOM 1838 N N . THR B 1 59 ? 4.008 23.5 10.328 1 96.69 59 THR B N 1
ATOM 1839 C CA . THR B 1 59 ? 5.461 23.438 10.234 1 96.69 59 THR B CA 1
ATOM 1840 C C . THR B 1 59 ? 5.895 22.312 9.297 1 96.69 59 THR B C 1
ATOM 1842 O O . THR B 1 59 ? 6.789 22.5 8.469 1 96.69 59 THR B O 1
ATOM 1845 N N . ILE B 1 60 ? 5.277 21.141 9.367 1 97.19 60 ILE B N 1
ATOM 1846 C CA . ILE B 1 60 ? 5.598 20 8.5 1 97.19 60 ILE B CA 1
ATOM 1847 C C . ILE B 1 60 ? 5.266 20.359 7.055 1 97.19 60 ILE B C 1
ATOM 1849 O O . ILE B 1 60 ? 6 20 6.133 1 97.19 60 ILE B O 1
ATOM 1853 N N . SER B 1 61 ? 4.152 21.078 6.836 1 96.25 61 SER B N 1
ATOM 1854 C CA . SER B 1 61 ? 3.723 21.453 5.496 1 96.25 61 SER B CA 1
ATOM 1855 C C . SER B 1 61 ? 4.762 22.328 4.809 1 96.25 61 SER B C 1
ATOM 1857 O O . SER B 1 61 ? 4.766 22.453 3.58 1 96.25 61 SER B O 1
ATOM 1859 N N . GLN B 1 62 ? 5.668 22.891 5.562 1 91.88 62 GLN B N 1
ATOM 1860 C CA . GLN B 1 62 ? 6.68 23.797 5.031 1 91.88 62 GLN B CA 1
ATOM 1861 C C . GLN B 1 62 ? 8 23.078 4.801 1 91.88 62 GLN B C 1
ATOM 1863 O O . GLN B 1 62 ? 8.953 23.656 4.281 1 91.88 62 GLN B O 1
ATOM 1868 N N . ALA B 1 63 ? 8.086 21.844 5.137 1 89.62 63 ALA B N 1
ATOM 1869 C CA . ALA B 1 63 ? 9.328 21.078 5.137 1 89.62 63 ALA B CA 1
ATOM 1870 C C . ALA B 1 63 ? 9.812 20.828 3.711 1 89.62 63 ALA B C 1
ATOM 1872 O O . ALA B 1 63 ? 10.992 20.531 3.494 1 89.62 63 ALA B O 1
ATOM 1873 N N . LYS B 1 64 ? 8.992 20.734 2.762 1 86.25 64 LYS B N 1
ATOM 1874 C CA . LYS B 1 64 ? 9.398 20.391 1.4 1 86.25 64 LYS B CA 1
ATOM 1875 C C . LYS B 1 64 ? 9.32 21.609 0.487 1 86.25 64 LYS B C 1
ATOM 1877 O O . LYS B 1 64 ? 10.164 21.797 -0.396 1 86.25 64 LYS B O 1
ATOM 1882 N N . GLY B 1 65 ? 8.273 22.406 0.631 1 83.38 65 GLY B N 1
ATOM 1883 C CA . GLY B 1 65 ? 8.031 23.531 -0.255 1 83.38 65 GLY B CA 1
ATOM 1884 C C . GLY B 1 65 ? 6.566 23.719 -0.595 1 83.38 65 GLY B C 1
ATOM 1885 O O . GLY B 1 65 ? 5.691 23.203 0.104 1 83.38 65 GLY B O 1
ATOM 1886 N N . GLU B 1 66 ? 6.359 24.422 -1.662 1 82.94 66 GLU B N 1
ATOM 1887 C CA . GLU B 1 66 ? 5.031 24.922 -2.012 1 82.94 66 GLU B CA 1
ATOM 1888 C C . GLU B 1 66 ? 4.062 23.766 -2.285 1 82.94 66 GLU B C 1
ATOM 1890 O O . GLU B 1 66 ? 2.873 23.859 -1.981 1 82.94 66 GLU B O 1
ATOM 1895 N N . LYS B 1 67 ? 4.574 22.734 -2.732 1 84.56 67 LYS B N 1
ATOM 1896 C CA . LYS B 1 67 ? 3.701 21.625 -3.127 1 84.56 67 LYS B CA 1
ATOM 1897 C C . LYS B 1 67 ? 3.072 20.953 -1.906 1 84.56 67 LYS B C 1
ATOM 1899 O O . LYS B 1 67 ? 2.02 20.328 -2.012 1 84.56 67 LYS B O 1
ATOM 1904 N N . ALA B 1 68 ? 3.625 21.094 -0.776 1 92.81 68 ALA B N 1
ATOM 1905 C CA . ALA B 1 68 ? 3.135 20.438 0.434 1 92.81 68 ALA B CA 1
ATOM 1906 C C . ALA B 1 68 ? 2.332 21.406 1.296 1 92.81 68 ALA B C 1
ATOM 1908 O O . ALA B 1 68 ? 1.815 21.031 2.35 1 92.81 68 ALA B O 1
ATOM 1909 N N . GLU B 1 69 ? 2.129 22.641 0.85 1 94.12 69 GLU B N 1
ATOM 1910 C CA . GLU B 1 69 ? 1.524 23.688 1.666 1 94.12 69 GLU B CA 1
ATOM 1911 C C . GLU B 1 69 ? 0.072 23.375 1.999 1 94.12 69 GLU B C 1
ATOM 1913 O O . GLU B 1 69 ? -0.426 23.75 3.062 1 94.12 69 GLU B O 1
ATOM 1918 N N . TYR B 1 70 ? -0.63 22.641 1.12 1 96.38 70 TYR B N 1
ATOM 1919 C CA . TYR B 1 70 ? -2.037 22.312 1.337 1 96.38 70 TYR B CA 1
ATOM 1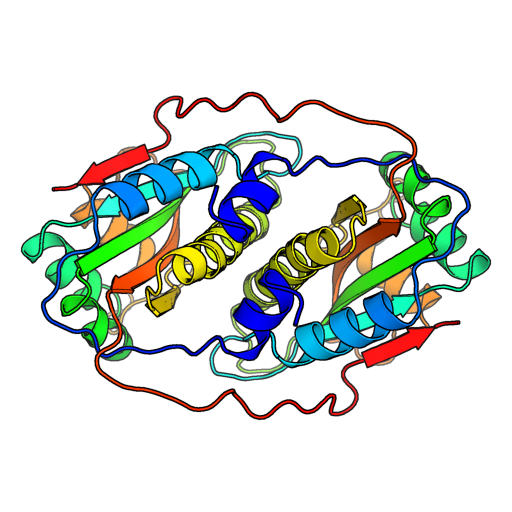920 C C . TYR B 1 70 ? -2.221 21.516 2.621 1 96.38 70 TYR B C 1
ATOM 1922 O O . TYR B 1 70 ? -3.301 21.516 3.215 1 96.38 70 TYR B O 1
ATOM 1930 N N . MET B 1 71 ? -1.193 20.875 3.096 1 97.94 71 MET B N 1
ATOM 1931 C CA . MET B 1 71 ? -1.285 20 4.266 1 97.94 71 MET B CA 1
ATOM 1932 C C . MET B 1 71 ? -1.671 20.797 5.508 1 97.94 71 MET B C 1
ATOM 1934 O O . MET B 1 71 ? -2.217 20.25 6.465 1 97.94 71 MET B O 1
ATOM 1938 N N . GLN B 1 72 ? -1.343 22.109 5.516 1 97.62 72 GLN B N 1
ATOM 1939 C CA . GLN B 1 72 ? -1.609 22.922 6.691 1 97.62 72 GLN B CA 1
ATOM 1940 C C . GLN B 1 72 ? -3.102 22.953 7.012 1 97.62 72 GLN B C 1
ATOM 1942 O O . GLN B 1 72 ? -3.492 23.25 8.141 1 97.62 72 GLN B O 1
ATOM 1947 N N . HIS B 1 73 ? -3.949 22.609 6.027 1 97.56 73 HIS B N 1
ATOM 1948 C CA . HIS B 1 73 ? -5.395 22.656 6.199 1 97.56 73 HIS B CA 1
ATOM 1949 C C . HIS B 1 73 ? -5.941 21.297 6.664 1 97.56 73 HIS B C 1
ATOM 1951 O O . HIS B 1 73 ? -7.121 21.188 7 1 97.56 73 HIS B O 1
ATOM 1957 N N . ALA B 1 74 ? -5.113 20.281 6.648 1 98.5 74 ALA B N 1
ATOM 1958 C CA . ALA B 1 74 ? -5.531 18.969 7.145 1 98.5 74 ALA B CA 1
ATOM 1959 C C . ALA B 1 74 ? -5.82 19.016 8.641 1 98.5 74 ALA B C 1
ATOM 1961 O O . ALA B 1 74 ? -5.32 19.891 9.352 1 98.5 74 ALA B O 1
ATOM 1962 N N . LYS B 1 75 ? -6.625 18.109 9.117 1 98.75 75 LYS B N 1
ATOM 1963 C CA . LYS B 1 75 ? -6.977 18.047 10.539 1 98.75 75 LYS B CA 1
ATOM 1964 C C . LYS B 1 75 ? -6.254 16.891 11.227 1 98.75 75 LYS B C 1
ATOM 1966 O O . LYS B 1 75 ? -6.246 16.812 12.461 1 98.75 75 LYS B O 1
ATOM 1971 N N . LEU B 1 76 ? -5.656 16.047 10.508 1 98.88 76 LEU B N 1
ATOM 1972 C CA . LEU B 1 76 ? -4.797 14.961 10.953 1 98.88 76 LEU B CA 1
ATOM 1973 C C . LEU B 1 76 ? -3.699 14.688 9.93 1 98.88 76 LEU B C 1
ATOM 1975 O O . LEU B 1 76 ? -3.969 14.609 8.727 1 98.88 76 LEU B O 1
ATOM 1979 N N . LEU B 1 77 ? -2.465 14.68 10.359 1 98.88 77 LEU B N 1
ATOM 1980 C CA . LEU B 1 77 ? -1.384 14.078 9.586 1 98.88 77 LEU B CA 1
ATOM 1981 C C . LEU B 1 77 ? -0.946 12.75 10.203 1 98.88 77 LEU B C 1
ATOM 1983 O O . LEU B 1 77 ? -0.782 12.656 11.422 1 98.88 77 LEU B O 1
ATOM 1987 N N . ILE B 1 78 ? -0.884 11.789 9.422 1 98.88 78 ILE B N 1
ATOM 1988 C CA . ILE B 1 78 ? -0.19 10.578 9.844 1 98.88 78 ILE B CA 1
ATOM 1989 C C . ILE B 1 78 ? 1.146 10.469 9.109 1 98.88 78 ILE B C 1
ATOM 1991 O O . ILE B 1 78 ? 1.183 10.25 7.902 1 98.88 78 ILE B O 1
ATOM 1995 N N . VAL B 1 79 ? 2.225 10.711 9.812 1 98.88 79 VAL B N 1
ATOM 1996 C CA . VAL B 1 79 ? 3.568 10.562 9.266 1 98.88 79 VAL B CA 1
ATOM 1997 C C . VAL B 1 79 ? 4.012 9.102 9.367 1 98.88 79 VAL B C 1
ATOM 1999 O O . VAL B 1 79 ? 4.039 8.539 10.469 1 98.88 79 VAL B O 1
ATOM 2002 N N . VAL B 1 80 ? 4.312 8.508 8.289 1 98.81 80 VAL B N 1
ATOM 2003 C CA . VAL B 1 80 ? 4.715 7.105 8.234 1 98.81 80 VAL B CA 1
ATOM 2004 C C . VAL B 1 80 ? 6.238 7 8.25 1 98.81 80 VAL B C 1
ATOM 2006 O O . VAL B 1 80 ? 6.914 7.539 7.371 1 98.81 80 VAL B O 1
ATOM 2009 N N . MET B 1 81 ? 6.742 6.289 9.172 1 98.5 81 MET B N 1
ATOM 2010 C CA . MET B 1 81 ? 8.18 6.184 9.422 1 98.5 81 MET B CA 1
ATOM 2011 C C . MET B 1 81 ? 8.602 4.727 9.547 1 98.5 81 MET B C 1
ATOM 2013 O O . MET B 1 81 ? 7.758 3.83 9.594 1 98.5 81 MET B O 1
ATOM 2017 N N . GLY B 1 82 ? 9.852 4.473 9.555 1 97.12 82 GLY B N 1
ATOM 2018 C CA . GLY B 1 82 ? 10.422 3.148 9.758 1 97.12 82 GLY B CA 1
ATOM 2019 C C . GLY B 1 82 ? 11.844 3.182 10.281 1 97.12 82 GLY B C 1
ATOM 2020 O O . GLY B 1 82 ? 12.586 4.129 10.016 1 97.12 82 GLY B O 1
ATOM 2021 N N . ILE B 1 83 ? 12.203 2.191 11.016 1 95.88 83 ILE B N 1
ATOM 2022 C CA . ILE B 1 83 ? 13.555 2.041 11.531 1 95.88 83 ILE B CA 1
ATOM 2023 C C . ILE B 1 83 ? 14.352 1.093 10.633 1 95.88 83 ILE B C 1
ATOM 2025 O O . ILE B 1 83 ? 13.992 -0.077 10.484 1 95.88 83 ILE B O 1
ATOM 2029 N N . GLN B 1 84 ? 15.367 1.657 10.016 1 94.38 84 GLN B N 1
ATOM 2030 C CA . GLN B 1 84 ? 16.234 0.86 9.148 1 94.38 84 GLN B CA 1
ATOM 2031 C C . GLN B 1 84 ? 17.281 0.103 9.961 1 94.38 84 GLN B C 1
ATOM 2033 O O . GLN B 1 84 ? 18.391 0.601 10.172 1 94.38 84 GLN B O 1
ATOM 2038 N N . ASN B 1 85 ? 16.938 -1.025 10.484 1 90.31 85 ASN B N 1
ATOM 2039 C CA . ASN B 1 85 ? 17.875 -1.896 11.18 1 90.31 85 ASN B CA 1
ATOM 2040 C C . ASN B 1 85 ? 18.391 -3.008 10.273 1 90.31 85 ASN B C 1
ATOM 2042 O O . ASN B 1 85 ? 17.969 -3.121 9.125 1 90.31 85 ASN B O 1
ATOM 2046 N N . ASP B 1 86 ? 19.328 -3.789 10.922 1 85.31 86 ASP B N 1
ATOM 2047 C CA . ASP B 1 86 ? 19.859 -4.93 10.188 1 85.31 86 ASP B CA 1
ATOM 2048 C C . ASP B 1 86 ? 18.75 -5.938 9.867 1 85.31 86 ASP B C 1
ATOM 2050 O O . ASP B 1 86 ? 17.875 -6.184 10.695 1 85.31 86 ASP B O 1
ATOM 2054 N N . GLY B 1 87 ? 18.562 -6.332 8.734 1 86.25 87 GLY B N 1
ATOM 2055 C CA . GLY B 1 87 ? 17.562 -7.316 8.352 1 86.25 87 GLY B CA 1
ATOM 2056 C C . GLY B 1 87 ? 16.391 -6.715 7.578 1 86.25 87 GLY B C 1
ATOM 2057 O O . GLY B 1 87 ? 15.641 -7.438 6.918 1 86.25 87 GLY B O 1
ATOM 2058 N N . VAL B 1 88 ? 16.234 -5.387 7.902 1 87.56 88 VAL B N 1
ATOM 2059 C CA . VAL B 1 88 ? 15.195 -4.711 7.141 1 87.56 88 VAL B CA 1
ATOM 2060 C C . VAL B 1 88 ? 15.703 -4.395 5.734 1 87.56 88 VAL B C 1
ATOM 2062 O O . VAL B 1 88 ? 16.5 -3.471 5.547 1 87.56 88 VAL B O 1
ATOM 2065 N N . THR B 1 89 ? 15.273 -5.137 4.77 1 88.12 89 THR B N 1
ATOM 2066 C CA . THR B 1 89 ? 15.797 -5.004 3.414 1 88.12 89 THR B CA 1
ATOM 2067 C C . THR B 1 89 ? 14.766 -4.375 2.488 1 88.12 89 THR B C 1
ATOM 2069 O O . THR B 1 89 ? 15.047 -4.117 1.316 1 88.12 89 THR B O 1
ATOM 2072 N N . SER B 1 90 ? 13.609 -4.066 2.984 1 93.56 90 SER B N 1
ATOM 2073 C CA . SER B 1 90 ? 12.531 -3.537 2.148 1 93.56 90 SER B CA 1
ATOM 2074 C C . SER B 1 90 ? 11.797 -2.404 2.852 1 93.56 90 SER B C 1
ATOM 2076 O O . SER B 1 90 ? 10.562 -2.375 2.865 1 93.56 90 SER B O 1
ATOM 2078 N N . ILE B 1 91 ? 12.492 -1.485 3.426 1 95.69 91 ILE B N 1
ATOM 2079 C CA . ILE B 1 91 ? 11.898 -0.505 4.328 1 95.69 91 ILE B CA 1
ATOM 2080 C C . ILE B 1 91 ? 10.93 0.387 3.557 1 95.69 91 ILE B C 1
ATOM 2082 O O . ILE B 1 91 ? 9.82 0.662 4.023 1 95.69 91 ILE B O 1
ATOM 2086 N N . ALA B 1 92 ? 11.336 0.838 2.393 1 96.56 92 ALA B N 1
ATOM 2087 C CA . ALA B 1 92 ? 10.461 1.707 1.61 1 96.56 92 ALA B CA 1
ATOM 2088 C C . ALA B 1 92 ? 9.18 0.981 1.216 1 96.56 92 ALA B C 1
ATOM 2090 O O . ALA B 1 92 ? 8.086 1.555 1.277 1 96.56 92 ALA B O 1
ATOM 2091 N N . THR B 1 93 ? 9.352 -0.289 0.829 1 97.94 93 THR B N 1
ATOM 2092 C CA . THR B 1 93 ? 8.195 -1.104 0.47 1 97.94 93 THR B CA 1
ATOM 2093 C C . THR B 1 93 ? 7.262 -1.276 1.665 1 97.94 93 THR B C 1
ATOM 2095 O O . THR B 1 93 ? 6.055 -1.037 1.559 1 97.94 93 THR B O 1
ATOM 2098 N N . ASP B 1 94 ? 7.812 -1.597 2.795 1 97.75 94 ASP B N 1
ATOM 2099 C CA . ASP B 1 94 ? 7.004 -1.85 3.982 1 97.75 94 ASP B CA 1
ATOM 2100 C C . ASP B 1 94 ? 6.273 -0.585 4.43 1 97.75 94 ASP B C 1
ATOM 2102 O O . ASP B 1 94 ? 5.09 -0.633 4.766 1 97.75 94 ASP B O 1
ATOM 2106 N N . MET B 1 95 ? 6.98 0.528 4.41 1 98.44 95 MET B N 1
ATOM 2107 C CA . MET B 1 95 ? 6.34 1.791 4.766 1 98.44 95 MET B CA 1
ATOM 2108 C C . MET B 1 95 ? 5.254 2.154 3.76 1 98.44 95 MET B C 1
ATOM 2110 O O . MET B 1 95 ? 4.215 2.697 4.133 1 98.44 95 MET B O 1
ATOM 2114 N N . SER B 1 96 ? 5.488 1.855 2.502 1 98.69 96 SER B N 1
ATOM 2115 C CA . SER B 1 96 ? 4.508 2.152 1.46 1 98.69 96 SER B CA 1
ATOM 2116 C C . SER B 1 96 ? 3.244 1.32 1.635 1 98.69 96 SER B C 1
ATOM 2118 O O . SER B 1 96 ? 2.133 1.822 1.45 1 98.69 96 SER B O 1
ATOM 2120 N N . ILE B 1 97 ? 3.418 0.053 1.959 1 98.56 97 ILE B N 1
ATOM 2121 C CA . ILE B 1 97 ? 2.281 -0.813 2.25 1 98.56 97 ILE B CA 1
ATOM 2122 C C . ILE B 1 97 ? 1.453 -0.214 3.385 1 98.56 97 ILE B C 1
ATOM 2124 O O . ILE B 1 97 ? 0.232 -0.083 3.268 1 98.56 97 ILE B O 1
ATOM 2128 N N . ALA B 1 98 ? 2.123 0.204 4.41 1 98.5 98 ALA B N 1
ATOM 2129 C CA . ALA B 1 98 ? 1.449 0.78 5.57 1 98.5 98 ALA B CA 1
ATOM 2130 C C . ALA B 1 98 ? 0.669 2.033 5.188 1 98.5 98 ALA B C 1
ATOM 2132 O O . ALA B 1 98 ? -0.513 2.162 5.516 1 98.5 98 ALA B O 1
ATOM 2133 N N . ALA B 1 99 ? 1.3 2.922 4.473 1 98.81 99 ALA B N 1
ATOM 2134 C CA . ALA B 1 99 ? 0.675 4.18 4.074 1 98.81 99 ALA B CA 1
ATOM 2135 C C . ALA B 1 99 ? -0.532 3.934 3.174 1 98.81 99 ALA B C 1
ATOM 2137 O O . ALA B 1 99 ? -1.579 4.562 3.342 1 98.81 99 ALA B O 1
ATOM 2138 N N . ALA B 1 100 ? -0.382 3.021 2.244 1 98.75 100 ALA B N 1
ATOM 2139 C CA . ALA B 1 100 ? -1.456 2.729 1.3 1 98.75 100 ALA B CA 1
ATOM 2140 C C . ALA B 1 100 ? -2.676 2.158 2.016 1 98.75 100 ALA B C 1
ATOM 2142 O O . ALA B 1 100 ? -3.812 2.543 1.725 1 98.75 100 ALA B O 1
ATOM 2143 N N . MET B 1 101 ? -2.467 1.241 2.936 1 98.62 101 MET B N 1
ATOM 2144 C CA . MET B 1 101 ? -3.58 0.618 3.643 1 98.62 101 MET B CA 1
ATOM 2145 C C . MET B 1 101 ? -4.266 1.619 4.566 1 98.62 101 MET B C 1
ATOM 2147 O O . MET B 1 101 ? -5.496 1.632 4.672 1 98.62 101 MET B O 1
ATOM 2151 N N . ILE B 1 102 ? -3.502 2.492 5.191 1 98.75 102 ILE B N 1
ATOM 2152 C CA . ILE B 1 102 ? -4.086 3.543 6.02 1 98.75 102 ILE B CA 1
ATOM 2153 C C . ILE B 1 102 ? -4.906 4.488 5.145 1 98.75 102 ILE B C 1
ATOM 2155 O O . ILE B 1 102 ? -6.016 4.883 5.512 1 98.75 102 ILE B O 1
ATOM 2159 N N . GLN B 1 103 ? -4.355 4.863 4.012 1 98.69 103 GLN B N 1
ATOM 2160 C CA . GLN B 1 103 ? -5.074 5.73 3.084 1 98.69 103 GLN B CA 1
ATOM 2161 C C . GLN B 1 103 ? -6.441 5.145 2.729 1 98.69 103 GLN B C 1
ATOM 2163 O O . GLN B 1 103 ? -7.453 5.848 2.771 1 98.69 103 GLN B O 1
ATOM 2168 N N . LEU B 1 104 ? -6.461 3.877 2.424 1 98.5 104 LEU B N 1
ATOM 2169 C CA . LEU B 1 104 ? -7.742 3.256 2.094 1 98.5 104 LEU B CA 1
ATOM 2170 C C . LEU B 1 104 ? -8.656 3.221 3.312 1 98.5 104 LEU B C 1
ATOM 2172 O O . LEU B 1 104 ? -9.867 3.418 3.189 1 98.5 104 LEU B O 1
ATOM 2176 N N . ALA B 1 105 ? -8.109 2.945 4.488 1 98.56 105 ALA B N 1
ATOM 2177 C CA . ALA B 1 105 ? -8.906 2.875 5.707 1 98.56 105 ALA B CA 1
ATOM 2178 C C . ALA B 1 105 ? -9.617 4.195 5.973 1 98.56 105 ALA B C 1
ATOM 2180 O O . ALA B 1 105 ? -10.711 4.215 6.551 1 98.56 105 ALA B O 1
ATOM 2181 N N . CYS B 1 106 ? -9.039 5.301 5.559 1 98.69 106 CYS B N 1
ATOM 2182 C CA . CYS B 1 106 ? -9.648 6.617 5.73 1 98.69 106 CYS B CA 1
ATOM 2183 C C . CYS B 1 106 ? -11.016 6.672 5.066 1 98.69 106 CYS B C 1
ATOM 2185 O O . CYS B 1 106 ? -11.914 7.367 5.547 1 98.69 106 CYS B O 1
ATOM 2187 N N . SER B 1 107 ? -11.227 5.918 3.992 1 97.81 107 SER B N 1
ATOM 2188 C CA . SER B 1 107 ? -12.477 5.934 3.244 1 97.81 107 SER B CA 1
ATOM 2189 C C . SER B 1 107 ? -13.633 5.418 4.094 1 97.81 107 SER B C 1
ATOM 2191 O O . SER B 1 107 ? -14.781 5.824 3.902 1 97.81 107 SER B O 1
ATOM 2193 N N . ASP B 1 108 ? -13.336 4.512 5.012 1 98.31 108 ASP B N 1
ATOM 2194 C CA . ASP B 1 108 ? -14.352 3.967 5.902 1 98.31 108 ASP B CA 1
ATOM 2195 C C . ASP B 1 108 ? -15.062 5.078 6.672 1 98.31 108 ASP B C 1
ATOM 2197 O O . ASP B 1 108 ? -16.188 4.898 7.137 1 98.31 108 ASP B O 1
ATOM 2201 N N . PHE B 1 109 ? -14.445 6.227 6.789 1 98.38 109 PHE B N 1
ATOM 2202 C CA . PHE B 1 109 ? -14.938 7.293 7.648 1 98.38 109 PHE B CA 1
ATOM 2203 C C . PHE B 1 109 ? -15.258 8.539 6.836 1 98.38 109 PHE B C 1
ATOM 2205 O O . PHE B 1 109 ? -15.43 9.625 7.395 1 98.38 109 PHE B O 1
ATOM 2212 N N . GLY B 1 110 ? -15.227 8.398 5.523 1 97.69 110 GLY B N 1
ATOM 2213 C CA . GLY B 1 110 ? -15.516 9.531 4.652 1 97.69 110 GLY B CA 1
ATOM 2214 C C . GLY B 1 110 ? -14.398 10.555 4.617 1 97.69 110 GLY B C 1
ATOM 2215 O O . GLY B 1 110 ? -14.625 11.719 4.273 1 97.69 110 GLY B O 1
ATOM 2216 N N . LEU B 1 111 ? -13.242 10.203 5.051 1 98.69 111 LEU B N 1
ATOM 2217 C CA . LEU B 1 111 ? -12.094 11.102 5.094 1 98.69 111 LEU B CA 1
ATOM 2218 C C . LEU B 1 111 ? -11.352 11.094 3.762 1 98.69 111 LEU B C 1
ATOM 2220 O O . LEU B 1 111 ? -11.195 10.039 3.141 1 98.69 111 LEU B O 1
ATOM 2224 N N . ALA B 1 112 ? -10.969 12.297 3.334 1 98.38 112 ALA B N 1
ATOM 2225 C CA . ALA B 1 112 ? -9.977 12.406 2.271 1 98.38 112 ALA B CA 1
ATOM 2226 C C . ALA B 1 112 ? -8.562 12.219 2.822 1 98.38 112 ALA B C 1
ATOM 2228 O O . ALA B 1 112 ? -8.281 12.578 3.969 1 98.38 112 ALA B O 1
ATOM 2229 N N . CYS B 1 113 ? -7.758 11.633 2.07 1 98.56 113 CYS B N 1
ATOM 2230 C CA . CYS B 1 113 ? -6.371 11.375 2.438 1 98.56 113 CYS B CA 1
ATOM 2231 C C . CYS B 1 113 ? -5.438 11.625 1.26 1 98.56 113 CYS B C 1
ATOM 2233 O O . CYS B 1 113 ? -5.512 10.93 0.245 1 98.56 113 CYS B O 1
ATOM 2235 N N . SER B 1 114 ? -4.617 12.617 1.367 1 98.06 114 SER B N 1
ATOM 2236 C CA . SER B 1 114 ? -3.658 12.938 0.317 1 98.06 114 SER B CA 1
ATOM 2237 C C . SER B 1 114 ? -2.232 12.633 0.758 1 98.06 114 SER B C 1
ATOM 2239 O O . SER B 1 114 ? -1.867 12.875 1.91 1 98.06 114 SER B O 1
ATOM 2241 N N . TRP B 1 115 ? -1.414 12.148 -0.177 1 97.69 115 TRP B N 1
ATOM 2242 C CA . TRP B 1 115 ? -0.074 11.617 0.065 1 97.69 115 TRP B CA 1
ATOM 2243 C C . TRP B 1 115 ? 0.988 12.656 -0.281 1 97.69 115 TRP B C 1
ATOM 2245 O O . TRP B 1 115 ? 0.997 13.203 -1.389 1 97.69 115 TRP B O 1
ATOM 2255 N N . GLU B 1 116 ? 1.851 12.977 0.637 1 97.12 116 GLU B N 1
ATOM 2256 C CA . GLU B 1 116 ? 3.039 13.781 0.376 1 97.12 116 GLU B CA 1
ATOM 2257 C C . GLU B 1 116 ? 4.316 12.992 0.653 1 97.12 116 GLU B C 1
ATOM 2259 O O . GLU B 1 116 ? 4.559 12.578 1.787 1 97.12 116 GLU B O 1
ATOM 2264 N N . GLN B 1 117 ? 5.133 12.82 -0.33 1 96.69 117 GLN B N 1
ATOM 2265 C CA . GLN B 1 117 ? 6.336 12 -0.268 1 96.69 117 GLN B CA 1
ATOM 2266 C C . GLN B 1 117 ? 7.5 12.773 0.346 1 96.69 117 GLN B C 1
ATOM 2268 O O . GLN B 1 117 ? 7.77 13.914 -0.048 1 96.69 117 GLN B O 1
ATOM 2273 N N . PHE B 1 118 ? 8.211 12.172 1.288 1 96.44 118 PHE B N 1
ATOM 2274 C CA . PHE B 1 118 ? 9.391 12.781 1.895 1 96.44 118 PHE B CA 1
ATOM 2275 C C . PHE B 1 118 ? 10.625 11.93 1.659 1 96.44 118 PHE B C 1
ATOM 2277 O O . PHE B 1 118 ? 11.742 12.445 1.62 1 96.44 118 PHE B O 1
ATOM 2284 N N . TYR B 1 119 ? 10.5 10.688 1.519 1 96.62 119 TYR B N 1
ATOM 2285 C CA . TYR B 1 119 ? 11.586 9.719 1.415 1 96.62 119 TYR B CA 1
ATOM 2286 C C . TYR B 1 119 ? 12.523 10.062 0.267 1 96.62 119 TYR B C 1
ATOM 2288 O O . TYR B 1 119 ? 12.109 10.078 -0.896 1 96.62 119 TYR B O 1
ATOM 2296 N N . GLY B 1 120 ? 13.68 10.359 0.62 1 93.19 120 GLY B N 1
ATOM 2297 C CA . GLY B 1 120 ? 14.695 10.664 -0.378 1 93.19 120 GLY B CA 1
ATOM 2298 C C . GLY B 1 120 ? 14.484 12.008 -1.046 1 93.19 120 GLY B C 1
ATOM 2299 O O . GLY B 1 120 ? 15.016 12.258 -2.133 1 93.19 120 GLY B O 1
ATOM 2300 N N . ARG B 1 121 ? 13.688 12.812 -0.476 1 94.25 121 ARG B N 1
ATOM 2301 C CA . ARG B 1 121 ? 13.414 14.109 -1.085 1 94.25 121 ARG B CA 1
ATOM 2302 C C . ARG B 1 121 ? 14.18 15.227 -0.374 1 94.25 121 ARG B C 1
ATOM 2304 O O . ARG B 1 121 ? 14.531 15.086 0.799 1 94.25 121 ARG B O 1
ATOM 2311 N N . LYS B 1 122 ? 14.445 16.25 -1.139 1 93.88 122 LYS B N 1
ATOM 2312 C CA . LYS B 1 122 ? 15.07 17.453 -0.608 1 93.88 122 LYS B CA 1
ATOM 2313 C C . LYS B 1 122 ? 14.156 18.672 -0.8 1 93.88 122 LYS B C 1
ATOM 2315 O O . LYS B 1 122 ? 13.359 18.719 -1.735 1 93.88 122 LYS B O 1
ATOM 2320 N N . ASN B 1 123 ? 14.242 19.578 0.141 1 92.12 123 ASN B N 1
ATOM 2321 C CA . ASN B 1 123 ? 13.492 20.812 -0.047 1 92.12 123 ASN B CA 1
ATOM 2322 C C . ASN B 1 123 ? 14.188 21.75 -1.027 1 92.12 123 ASN B C 1
ATOM 2324 O O . ASN B 1 123 ? 15.18 21.375 -1.658 1 92.12 123 ASN B O 1
ATOM 2328 N N . VAL B 1 124 ? 13.602 22.938 -1.255 1 88.12 124 VAL B N 1
ATOM 2329 C CA . VAL B 1 124 ? 14.062 23.891 -2.26 1 88.12 124 VAL B CA 1
ATOM 2330 C C . VAL B 1 124 ? 15.477 24.359 -1.918 1 88.12 124 VAL B C 1
ATOM 2332 O O . VAL B 1 124 ? 16.188 24.891 -2.777 1 88.12 124 VAL B O 1
ATOM 2335 N N . TYR B 1 125 ? 15.961 24.188 -0.725 1 92.25 125 TYR B N 1
ATOM 2336 C CA . TYR B 1 125 ? 17.281 24.625 -0.292 1 92.25 125 TYR B CA 1
ATOM 2337 C C . TYR B 1 125 ? 18.281 23.453 -0.307 1 92.25 125 TYR B C 1
ATOM 2339 O O . TYR B 1 125 ? 19.438 23.625 0.081 1 92.25 125 TYR B O 1
ATOM 2347 N N . GLY B 1 126 ? 17.797 22.297 -0.614 1 93.56 126 GLY B N 1
ATOM 2348 C CA . GLY B 1 126 ? 18.656 21.141 -0.727 1 93.56 126 GLY B CA 1
ATOM 2349 C C . GLY B 1 126 ? 18.766 20.344 0.563 1 93.56 126 GLY B C 1
ATOM 2350 O O . GLY B 1 126 ? 19.594 19.438 0.666 1 93.56 126 GLY B O 1
ATOM 2351 N N . GLU B 1 127 ? 17.984 20.688 1.498 1 94.06 127 GLU B N 1
ATOM 2352 C CA . GLU B 1 127 ? 18.016 20 2.779 1 94.06 127 GLU B CA 1
ATOM 2353 C C . GLU B 1 127 ? 17.156 18.734 2.734 1 94.06 127 GLU B C 1
ATOM 2355 O O . GLU B 1 127 ? 16.141 18.672 2.039 1 94.06 127 GLU B O 1
ATOM 2360 N N . ASP B 1 128 ? 17.547 17.75 3.512 1 94.56 128 ASP B N 1
ATOM 2361 C CA . ASP B 1 128 ? 16.844 16.469 3.602 1 94.56 128 ASP B CA 1
ATOM 2362 C C . ASP B 1 128 ? 15.477 16.656 4.27 1 94.56 128 ASP B C 1
ATOM 2364 O O . ASP B 1 128 ? 15.398 16.938 5.465 1 94.56 128 ASP B O 1
ATOM 2368 N N . SER B 1 129 ? 14.469 16.422 3.525 1 95.06 129 SER B N 1
ATOM 2369 C CA . SER B 1 129 ? 13.117 16.672 4.027 1 95.06 129 SER B CA 1
ATOM 2370 C C . SER B 1 129 ? 12.75 15.688 5.137 1 95.06 129 SER B C 1
ATOM 2372 O O . SER B 1 129 ? 11.992 16.031 6.047 1 95.06 129 SER B O 1
ATOM 2374 N N . GLU B 1 130 ? 13.242 14.453 5.043 1 96.44 130 GLU B N 1
ATOM 2375 C CA . GLU B 1 130 ? 13.008 13.492 6.113 1 96.44 130 GLU B CA 1
ATOM 2376 C C . GLU B 1 130 ? 13.516 14.023 7.453 1 96.44 130 GLU B C 1
ATOM 2378 O O . GLU B 1 130 ? 12.805 13.953 8.461 1 96.44 130 GLU B O 1
ATOM 2383 N N . ARG B 1 131 ? 14.656 14.594 7.43 1 95.38 131 ARG B N 1
ATOM 2384 C CA . ARG B 1 131 ? 15.289 15.086 8.648 1 95.38 131 ARG B CA 1
ATOM 2385 C C . ARG B 1 131 ? 14.516 16.266 9.219 1 95.38 131 ARG B C 1
ATOM 2387 O O . ARG B 1 131 ? 14.383 16.406 10.438 1 95.38 131 ARG B O 1
ATOM 2394 N N . ILE B 1 132 ? 14.047 17.109 8.359 1 95.12 132 ILE B N 1
ATOM 2395 C CA . ILE B 1 132 ? 13.273 18.266 8.797 1 95.12 132 ILE B CA 1
ATOM 2396 C C . ILE B 1 132 ? 12.023 17.797 9.539 1 95.12 132 ILE B C 1
ATOM 2398 O O . ILE B 1 132 ? 11.719 18.281 10.633 1 95.12 132 ILE B O 1
ATOM 2402 N N . VAL B 1 133 ? 11.328 16.797 8.969 1 97.19 133 VAL B N 1
ATOM 2403 C CA . VAL B 1 133 ? 10.109 16.281 9.586 1 97.19 133 VAL B CA 1
ATOM 2404 C C . VAL B 1 133 ? 10.438 15.633 10.93 1 97.19 133 VAL B C 1
ATOM 2406 O O . VAL B 1 133 ? 9.75 15.875 11.922 1 97.19 133 VAL B O 1
ATOM 2409 N N . LEU B 1 134 ? 11.5 14.875 10.945 1 97.38 134 LEU B N 1
ATOM 2410 C CA . LEU B 1 134 ? 11.914 14.211 12.18 1 97.38 134 LEU B CA 1
ATOM 2411 C C . LEU B 1 134 ? 12.266 15.234 13.25 1 97.38 134 LEU B C 1
ATOM 2413 O O . LEU B 1 134 ? 11.984 15.031 14.438 1 97.38 134 LEU B O 1
ATOM 2417 N N . ASP B 1 135 ? 12.852 16.297 12.898 1 96.25 135 ASP B N 1
ATOM 2418 C CA . ASP B 1 135 ? 13.195 17.359 13.836 1 96.25 135 ASP B CA 1
ATOM 2419 C C . ASP B 1 135 ? 11.938 18.016 14.406 1 96.25 135 ASP B C 1
ATOM 2421 O O . ASP B 1 135 ? 11.82 18.188 15.625 1 96.25 135 ASP B O 1
ATOM 2425 N N . VAL B 1 136 ? 11.008 18.344 13.516 1 96.5 136 VAL B N 1
ATOM 2426 C CA . VAL B 1 136 ? 9.758 18.969 13.922 1 96.5 136 VAL B CA 1
ATOM 2427 C C . VAL B 1 136 ? 9.016 18.078 14.906 1 96.5 136 VAL B C 1
ATOM 2429 O O . VAL B 1 136 ? 8.422 18.547 15.867 1 96.5 136 VAL B O 1
ATOM 2432 N N . LEU B 1 137 ? 9.141 16.75 14.719 1 97 137 LEU B N 1
ATOM 2433 C CA . LEU B 1 137 ? 8.438 15.781 15.547 1 97 137 LEU B CA 1
ATOM 2434 C C . LEU B 1 137 ? 9.25 15.422 16.781 1 97 137 LEU B C 1
ATOM 2436 O O . LEU B 1 137 ? 8.797 14.648 17.641 1 97 137 LEU B O 1
ATOM 2440 N N . ARG B 1 138 ? 10.484 15.914 16.906 1 95.25 138 ARG B N 1
ATOM 2441 C CA . ARG B 1 138 ? 11.414 15.617 17.984 1 95.25 138 ARG B CA 1
ATOM 2442 C C . ARG B 1 138 ? 11.734 14.125 18.031 1 95.25 138 ARG B C 1
ATOM 2444 O O . ARG B 1 138 ? 11.742 13.516 19.109 1 95.25 138 ARG B O 1
ATOM 2451 N N . LEU B 1 139 ? 11.938 13.562 16.844 1 93.69 139 LEU B N 1
ATOM 2452 C CA . LEU B 1 139 ? 12.234 12.133 16.734 1 93.69 139 LEU B CA 1
ATOM 2453 C C . LEU B 1 139 ? 13.57 11.906 16.031 1 93.69 139 LEU B C 1
ATOM 2455 O O . LEU B 1 139 ? 13.727 10.945 15.281 1 93.69 139 LEU B O 1
ATOM 2459 N N . LEU B 1 140 ? 14.492 12.773 16.25 1 87.19 140 LEU B N 1
ATOM 2460 C CA . LEU B 1 140 ? 15.797 12.695 15.617 1 87.19 140 LEU B CA 1
ATOM 2461 C C . LEU B 1 140 ? 16.703 11.711 16.359 1 87.19 140 LEU B C 1
ATOM 2463 O O . LEU B 1 140 ? 17.781 11.367 15.867 1 87.19 140 LEU B O 1
ATOM 2467 N N . ASN B 1 141 ? 16.297 11.273 17.391 1 84.38 141 ASN B N 1
ATOM 2468 C CA . ASN B 1 141 ? 17.141 10.484 18.297 1 84.38 141 ASN B CA 1
ATOM 2469 C C . ASN B 1 141 ? 17.5 9.133 17.688 1 84.38 141 ASN B C 1
ATOM 2471 O O . ASN B 1 141 ? 18.406 8.453 18.172 1 84.38 141 ASN B O 1
ATOM 2475 N N . SER B 1 142 ? 16.922 8.734 16.641 1 81.56 142 SER B N 1
ATOM 2476 C CA . SER B 1 142 ? 17.234 7.469 15.977 1 81.56 142 SER B CA 1
ATOM 2477 C C . SER B 1 142 ? 17.766 7.695 14.57 1 81.56 142 SER B C 1
ATOM 2479 O O . SER B 1 142 ? 16.984 7.973 13.648 1 81.56 142 SER B O 1
ATOM 2481 N N . PRO B 1 143 ? 19.078 7.531 14.453 1 82.31 143 PRO B N 1
ATOM 2482 C CA . PRO B 1 143 ? 19.672 7.82 13.148 1 82.31 143 PRO B CA 1
ATOM 2483 C C . PRO B 1 143 ? 19.172 6.887 12.047 1 82.31 143 PRO B C 1
ATOM 2485 O O . PRO B 1 143 ? 19.281 7.203 10.859 1 82.31 143 PRO B O 1
ATOM 2488 N N . ASN B 1 144 ? 18.625 5.82 12.414 1 93.75 144 ASN B N 1
ATOM 2489 C CA . ASN B 1 144 ? 18.188 4.848 11.422 1 93.75 144 ASN B CA 1
ATOM 2490 C C . ASN B 1 144 ? 16.703 5.027 11.07 1 93.75 144 ASN B C 1
ATOM 2492 O O . ASN B 1 144 ? 16.172 4.293 10.242 1 93.75 144 ASN B O 1
ATOM 2496 N N . ARG B 1 145 ? 16.125 6.09 11.625 1 96.81 145 ARG B N 1
ATOM 2497 C CA . ARG B 1 145 ? 14.711 6.336 11.328 1 96.81 145 ARG B CA 1
ATOM 2498 C C . ARG B 1 145 ? 14.547 7.035 9.984 1 96.81 145 ARG B C 1
ATOM 2500 O O . ARG B 1 145 ? 15.242 8.016 9.695 1 96.81 145 ARG B O 1
ATOM 2507 N N . ARG B 1 146 ? 13.742 6.484 9.211 1 97.25 146 ARG B N 1
ATOM 2508 C CA . ARG B 1 146 ? 13.398 7.039 7.902 1 97.25 146 ARG B CA 1
ATOM 2509 C C . ARG B 1 146 ? 11.953 7.516 7.871 1 97.25 146 ARG B C 1
ATOM 2511 O O . ARG B 1 146 ? 11.133 7.082 8.68 1 97.25 146 ARG B O 1
ATOM 2518 N N . VAL B 1 147 ? 11.664 8.5 7.043 1 98 147 VAL B N 1
ATOM 2519 C CA . VAL B 1 147 ? 10.305 9 6.828 1 98 147 VAL B CA 1
ATOM 2520 C C . VAL B 1 147 ? 9.891 8.758 5.383 1 98 147 VAL B C 1
ATOM 2522 O O . VAL B 1 147 ? 10.57 9.18 4.449 1 98 147 VAL B O 1
ATOM 2525 N N . LEU B 1 148 ? 8.859 8.07 5.199 1 98.44 148 LEU B N 1
ATOM 2526 C CA . LEU B 1 148 ? 8.375 7.84 3.846 1 98.44 148 LEU B CA 1
ATOM 2527 C C . LEU B 1 148 ? 7.539 9.023 3.361 1 98.44 148 LEU B C 1
ATOM 2529 O O . LEU B 1 148 ? 7.848 9.617 2.328 1 98.44 148 LEU B O 1
ATOM 2533 N N . CYS B 1 149 ? 6.461 9.305 4.102 1 98.38 149 CYS B N 1
ATOM 2534 C CA . CYS B 1 149 ? 5.473 10.281 3.656 1 98.38 149 CYS B CA 1
ATOM 2535 C C . CYS B 1 149 ? 4.668 10.82 4.832 1 98.38 149 CYS B C 1
ATOM 2537 O O . CYS B 1 149 ? 4.82 10.352 5.961 1 98.38 149 CYS B O 1
ATOM 2539 N N . ALA B 1 150 ? 3.934 11.859 4.602 1 98.62 150 ALA B N 1
ATOM 2540 C CA . ALA B 1 150 ? 2.822 12.297 5.441 1 98.62 150 ALA B CA 1
ATOM 2541 C C . ALA B 1 150 ? 1.494 12.172 4.699 1 98.62 150 ALA B C 1
ATOM 2543 O O . ALA B 1 150 ? 1.382 12.586 3.541 1 98.62 150 ALA B O 1
ATOM 2544 N N . LEU B 1 151 ? 0.568 11.539 5.348 1 98.81 151 LEU B N 1
ATOM 2545 C CA . LEU B 1 151 ? -0.807 11.5 4.859 1 98.81 151 LEU B CA 1
ATOM 2546 C C . LEU B 1 151 ? -1.63 12.633 5.449 1 98.81 151 LEU B C 1
ATOM 2548 O O . LEU B 1 151 ? -1.841 12.695 6.664 1 98.81 151 LEU B O 1
ATOM 2552 N N . ALA B 1 152 ? -2.021 13.57 4.594 1 98.88 152 ALA B N 1
ATOM 2553 C CA . ALA B 1 152 ? -2.887 14.664 5.02 1 98.88 152 ALA B CA 1
ATOM 2554 C C . ALA B 1 152 ? -4.355 14.25 4.984 1 98.88 152 ALA B C 1
ATOM 2556 O O . ALA B 1 152 ? -4.871 13.867 3.932 1 98.88 152 ALA B O 1
ATOM 2557 N N . ILE B 1 153 ? -5.027 14.391 6.109 1 98.88 153 ILE B N 1
ATOM 2558 C CA . ILE B 1 153 ? -6.344 13.781 6.258 1 98.88 153 ILE B CA 1
ATOM 2559 C C . ILE B 1 153 ? -7.332 14.812 6.797 1 98.88 153 ILE B C 1
ATOM 2561 O O . ILE B 1 153 ? -7.008 15.578 7.707 1 98.88 153 ILE B O 1
ATOM 2565 N N . GLY B 1 154 ? -8.484 14.836 6.277 1 98.75 154 GLY B N 1
ATOM 2566 C CA . GLY B 1 154 ? -9.617 15.648 6.672 1 98.75 154 GLY B CA 1
ATOM 2567 C C . GLY B 1 154 ? -10.875 15.344 5.883 1 98.75 154 GLY B C 1
ATOM 2568 O O . GLY B 1 154 ? -10.836 14.586 4.91 1 98.75 154 GLY B O 1
ATOM 2569 N N . TYR B 1 155 ? -11.961 15.836 6.371 1 98.81 155 TYR B N 1
ATOM 2570 C CA . TYR B 1 155 ? -13.18 15.727 5.574 1 98.81 155 TYR B CA 1
ATOM 2571 C C . TYR B 1 155 ? -13.102 16.594 4.328 1 98.81 155 TYR B C 1
ATOM 2573 O O . TYR B 1 155 ? -12.695 17.766 4.402 1 98.81 155 TYR B O 1
ATOM 2581 N N . PRO B 1 156 ? -13.422 16.016 3.189 1 98.5 156 PRO B N 1
ATOM 2582 C CA . PRO B 1 156 ? -13.266 16.766 1.934 1 98.5 156 PRO B CA 1
ATOM 2583 C C . PRO B 1 156 ? -14.203 17.953 1.828 1 98.5 156 PRO B C 1
ATOM 2585 O O . PRO B 1 156 ? -15.383 17.859 2.18 1 98.5 156 PRO B O 1
ATOM 2588 N N . ALA B 1 157 ? -13.711 19.062 1.326 1 98.38 157 ALA B N 1
ATOM 2589 C CA . ALA B 1 157 ? -14.5 20.281 1.13 1 98.38 157 ALA B CA 1
ATOM 2590 C C . ALA B 1 157 ? -15.031 20.359 -0.299 1 98.38 157 ALA B C 1
ATOM 2592 O O . ALA B 1 157 ? -15.789 21.281 -0.633 1 98.38 157 ALA B O 1
ATOM 2593 N N . VAL B 1 158 ? -14.57 19.453 -1.167 1 97.69 158 VAL B N 1
ATOM 2594 C CA . VAL B 1 158 ? -14.992 19.406 -2.564 1 97.69 158 VAL B CA 1
ATOM 2595 C C . VAL B 1 158 ? -15.242 17.953 -2.973 1 97.69 158 VAL B C 1
ATOM 2597 O O . VAL B 1 158 ? -14.859 17.031 -2.26 1 97.69 158 VAL B O 1
ATOM 2600 N N . GLN B 1 159 ? -15.938 17.844 -4.02 1 94.56 159 GLN B N 1
ATOM 2601 C CA . GLN B 1 159 ? -16.125 16.547 -4.645 1 94.56 159 GLN B CA 1
ATOM 2602 C C . GLN B 1 159 ? -15.414 16.469 -5.996 1 94.56 159 GLN B C 1
ATOM 2604 O O . GLN B 1 159 ? -15.406 17.438 -6.75 1 94.56 159 GLN B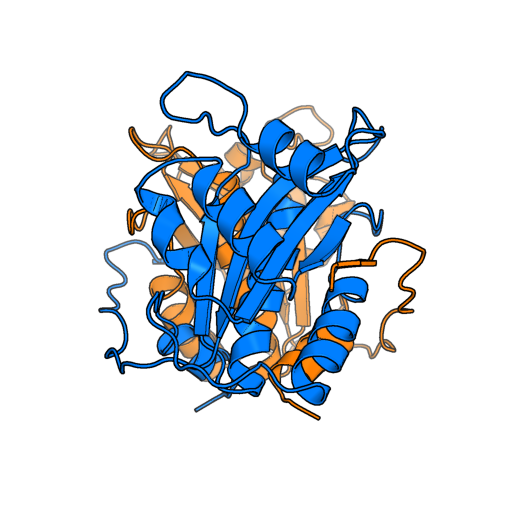 O 1
ATOM 2609 N N . MET B 1 160 ? -14.758 15.352 -6.199 1 94.38 160 MET B N 1
ATOM 2610 C CA . MET B 1 160 ? -14.109 15.094 -7.484 1 94.38 160 MET B CA 1
ATOM 2611 C C . MET B 1 160 ? -14.602 13.781 -8.086 1 94.38 160 MET B C 1
ATOM 2613 O O . MET B 1 160 ? -14.789 12.797 -7.367 1 94.38 160 MET B O 1
ATOM 2617 N N . PRO B 1 161 ? -14.859 13.812 -9.352 1 91.88 161 PRO B N 1
ATOM 2618 C CA . PRO B 1 161 ? -15.219 12.539 -9.984 1 91.88 161 PRO B CA 1
ATOM 2619 C C . PRO B 1 161 ? -14.07 11.539 -9.977 1 91.88 161 PRO B C 1
ATOM 2621 O O . PRO B 1 161 ? -12.906 11.922 -9.828 1 91.88 161 PRO B O 1
ATOM 2624 N N . PRO B 1 162 ? -14.477 10.273 -10.07 1 89.19 162 PRO B N 1
ATOM 2625 C CA . PRO B 1 162 ? -13.398 9.281 -10.172 1 89.19 162 PRO B CA 1
ATOM 2626 C C . PRO B 1 162 ? -12.414 9.594 -11.297 1 89.19 162 PRO B C 1
ATOM 2628 O O . PRO B 1 162 ? -12.773 10.258 -12.273 1 89.19 162 PRO B O 1
ATOM 2631 N N . ALA B 1 163 ? -11.172 9.125 -11.023 1 85.88 163 ALA B N 1
ATOM 2632 C CA . ALA B 1 163 ? -10.148 9.336 -12.039 1 85.88 163 ALA B CA 1
ATOM 2633 C C . ALA B 1 163 ? -10.477 8.57 -13.312 1 85.88 163 ALA B C 1
ATOM 2635 O O . ALA B 1 163 ? -11.172 7.551 -13.273 1 85.88 163 ALA B O 1
ATOM 2636 N N . ASP B 1 164 ? -10.016 9.039 -14.367 1 79.88 164 ASP B N 1
ATOM 2637 C CA . ASP B 1 164 ? -10.156 8.344 -15.641 1 79.88 164 ASP B CA 1
ATOM 2638 C C . ASP B 1 164 ? -9.312 7.074 -15.672 1 79.88 164 ASP B C 1
ATOM 2640 O O . ASP B 1 164 ? -8.094 7.125 -15.469 1 79.88 164 ASP B O 1
ATOM 2644 N N . MET B 1 165 ? -10.016 5.922 -15.859 1 78.25 165 MET B N 1
ATOM 2645 C CA . MET B 1 165 ? -9.344 4.629 -15.82 1 78.25 165 MET B CA 1
ATOM 2646 C C . MET B 1 165 ? -9.102 4.098 -17.234 1 78.25 165 MET B C 1
ATOM 2648 O O . MET B 1 165 ? -10.008 4.129 -18.078 1 78.25 165 MET B O 1
ATOM 2652 N N . HIS B 1 166 ? -7.879 3.908 -17.547 1 81.19 166 HIS B N 1
ATOM 2653 C CA . HIS B 1 166 ? -7.551 3.266 -18.812 1 81.19 166 HIS B CA 1
ATOM 2654 C C . HIS B 1 166 ? -6.461 2.215 -18.625 1 81.19 166 HIS B C 1
ATOM 2656 O O . HIS B 1 166 ? -5.449 2.469 -17.969 1 81.19 166 HIS B O 1
ATOM 2662 N N . GLU B 1 167 ? -6.73 1.038 -19.094 1 83.69 167 GLU B N 1
ATOM 2663 C CA . GLU B 1 167 ? -5.719 -0.01 -19 1 83.69 167 GLU B CA 1
ATOM 2664 C C . GLU B 1 167 ? -4.477 0.348 -19.812 1 83.69 167 GLU B C 1
ATOM 2666 O O . GLU B 1 167 ? -3.348 0.128 -19.359 1 83.69 167 GLU B O 1
ATOM 2671 N N . ASN B 1 168 ? -4.578 1.054 -20.828 1 80.81 168 ASN B N 1
ATOM 2672 C CA . ASN B 1 168 ? -3.521 1.592 -21.672 1 80.81 168 ASN B CA 1
ATOM 2673 C C . ASN B 1 168 ? -2.34 0.63 -21.766 1 80.81 168 ASN B C 1
ATOM 2675 O O . ASN B 1 168 ? -1.186 1.042 -21.641 1 80.81 168 ASN B O 1
ATOM 2679 N N . GLY B 1 169 ? -2.549 -0.683 -21.969 1 88.62 169 GLY B N 1
ATOM 2680 C CA . GLY B 1 169 ? -1.504 -1.671 -22.172 1 88.62 169 GLY B CA 1
ATOM 2681 C C . GLY B 1 169 ? -0.754 -2.029 -20.906 1 88.62 169 GLY B C 1
ATOM 2682 O O . GLY B 1 169 ? 0.329 -2.615 -20.969 1 88.62 169 GLY B O 1
ATOM 2683 N N . ARG B 1 170 ? -1.311 -1.687 -19.812 1 93.56 170 ARG B N 1
ATOM 2684 C CA . ARG B 1 170 ? -0.619 -1.893 -18.547 1 93.56 170 ARG B CA 1
ATOM 2685 C C . ARG B 1 170 ? -0.976 -3.246 -17.938 1 93.56 170 ARG B C 1
ATOM 2687 O O . ARG B 1 170 ? -0.399 -3.65 -16.922 1 93.56 170 ARG B O 1
ATOM 2694 N N . ILE B 1 171 ? -1.909 -3.947 -18.531 1 97 171 ILE B N 1
ATOM 2695 C CA . ILE B 1 171 ? -2.365 -5.223 -17.984 1 97 171 ILE B CA 1
ATOM 2696 C C . ILE B 1 171 ? -2.014 -6.348 -18.953 1 97 171 ILE B C 1
ATOM 2698 O O . ILE B 1 171 ? -2.365 -6.297 -20.141 1 97 171 ILE B O 1
ATOM 2702 N N . TYR B 1 172 ? -1.344 -7.352 -18.531 1 97.06 172 TYR B N 1
ATOM 2703 C CA . TYR B 1 172 ? -1.043 -8.57 -19.266 1 97.06 172 TYR B CA 1
ATOM 2704 C C . TYR B 1 172 ? -1.81 -9.758 -18.703 1 97.06 172 TYR B C 1
ATOM 2706 O O . TYR B 1 172 ? -1.673 -10.086 -17.516 1 97.06 172 TYR B O 1
ATOM 2714 N N . MET B 1 173 ? -2.625 -10.375 -19.5 1 97.12 173 MET B N 1
ATOM 2715 C CA . MET B 1 173 ? -3.332 -11.594 -19.109 1 97.12 173 MET B CA 1
ATOM 2716 C C . MET B 1 173 ? -2.58 -12.836 -19.578 1 97.12 173 MET B C 1
ATOM 2718 O O . MET B 1 173 ? -2.377 -13.031 -20.766 1 97.12 173 MET B O 1
ATOM 2722 N N . ILE B 1 174 ? -2.141 -13.594 -18.641 1 97.06 174 ILE B N 1
ATOM 2723 C CA . ILE B 1 174 ? -1.408 -14.82 -18.953 1 97.06 174 ILE B CA 1
ATOM 2724 C C . ILE B 1 174 ? -2.234 -16.031 -18.531 1 97.06 174 ILE B C 1
ATOM 2726 O O . ILE B 1 174 ? -2.236 -16.406 -17.344 1 97.06 174 ILE B O 1
ATOM 2730 N N . GLU B 1 175 ? -2.877 -16.672 -19.484 1 95.06 175 GLU B N 1
ATOM 2731 C CA . GLU B 1 175 ? -3.855 -17.719 -19.188 1 95.06 175 GLU B CA 1
ATOM 2732 C C . GLU B 1 175 ? -3.377 -19.078 -19.672 1 95.06 175 GLU B C 1
ATOM 2734 O O . GLU B 1 175 ? -2.605 -19.172 -20.641 1 95.06 175 GLU B O 1
#

Organism: Giardia intestinalis (strain ATCC 50803 / WB clone C6) (NCBI:txid184922)

Nearest PDB structures (foldseek):
  8cqu-assembly1_A  TM=9.460E-01  e=2.462E-16  Bacteroides thetaiotaomicron
  5j6c-assembly1_B  TM=9.074E-01  e=3.062E-14  Clostridioides difficile R20291
  3kwk-assembly1_A-2  TM=9.040E-01  e=1.196E-14  Bacteroides thetaiotaomicron VPI-5482
  4eo3-assembly1_B  TM=7.184E-01  e=4.965E-11  Thermotoga maritima
  2hay-assembly1_A  TM=7.845E-01  e=1.290E-09  Streptococcus pyogenes serotype M1

InterPro domains:
  IPR000415 Nitroreductase-like [G3DSA:3.40.109.10] (4-170)
  IPR000415 Nitroreductase-like [SSF55469] (4-174)
  IPR029479 Nitroreductase [PF00881] (8-68)
  IPR050627 Nitroreductase/BluB [PTHR23026] (4-163)

pLDDT: mean 95.11, std 4.61, range [78.19, 98.88]

Radius of gyration: 19.4 Å; Cα contacts (8 Å, |Δi|>4): 730; chains: 2; bounding box: 43×51×45 Å